Protein AF-A0AAN5CXB5-F1 (afdb_monomer_lite)

Secondary structure (DSSP, 8-state):
---EEEEEEEEE-TTS-EEEEEEEEETTEEEEEESSHHHHHHHHHHHTTSSS-EEEEEEEEPPTT-S-HHHHHHHHTTSEEEEEEEEE-SHHHHHHHHHHHHHSTTSEEEEEE-SS---HHHHTTSPPPSEEEEE--TT--SHHHHHHHHHHHHHHHHH-SEEEEES----HHHHHHHHHHHHT--S-EEEEEEE-HHHHHHHHHHTT--TTPPTT-EETTEEEEE---SSS--EEEEEETTEEEEEEE--SS-HHHHHHHHHHHHHHHHHHHHHS------

pLDDT: mean 76.09, std 17.85, range [32.06, 95.62]

Sequence (282 aa):
FDEAVISMNEYQGYSNEITRFILVKLGEVWFKNEFTEDGFEQFQRQTKMFYGIQIRECKIRLISDCPNIDYVRRVASLFRIELLTFIVDSDGSLENAIELMSTVDDCKKNVEIVRDYATEQDLTLLPPLEQLSFTIRESYSTAREMQRFTTALLNLIAIHKVVVVSNVQLQSNDMKRILEVISSETLERMVKLSTKTHIVKSWMTNFRIYPDTLIGDVIGEFTVIRKFSDDFDDYVWLRYHNCWIRFQIASVRPNQLRHDILRNELLEKTVAIGNGEYRDWE

Foldseek 3Di:
DAAKEWEWDWDQDPVSDTFTWTWIDDPNDTDTFTPDPVSLVVVVVVLVVDDAAEHAEYEYEDDLCPPPLVSVLSVLVSHNYAEYEYEAADLSSLVSLLVSVVRDPDHAYEYEYEYCDDQLVSLVSDAAHQEYAYEHDPPCPDPVRLVRVLVSVLVNQLRYQEYHYAARDDDLVSVVSSLVSVVVDDAAHEYEYEHAPVRVVNNCVVQVNDPPDDQQDDRPQKHWHDAQDPPPFHWTWIDRPRYIYIYTYPPPDDVVCVVVVVVVVVVVVVVCVVPDDDPDDD

Structure (mmCIF, N/CA/C/O backbone):
data_AF-A0AAN5CXB5-F1
#
_entry.id   AF-A0AAN5CXB5-F1
#
loop_
_atom_site.group_PDB
_atom_site.id
_atom_site.type_symbol
_atom_site.label_atom_id
_atom_site.label_alt_id
_atom_site.label_comp_id
_atom_site.label_asym_id
_atom_site.label_entity_id
_atom_site.label_seq_id
_atom_site.pdbx_PDB_ins_code
_atom_site.Cartn_x
_atom_site.Cartn_y
_atom_site.Cartn_z
_atom_site.occupancy
_atom_site.B_iso_or_equiv
_atom_site.auth_seq_id
_atom_site.auth_comp_id
_atom_site.auth_asym_id
_atom_site.auth_atom_id
_atom_site.pdbx_PDB_model_num
ATOM 1 N N . PHE A 1 1 ? -24.111 4.366 0.697 1.00 47.56 1 PHE A N 1
ATOM 2 C CA . PHE A 1 1 ? -23.602 4.848 1.998 1.00 47.56 1 PHE A CA 1
ATOM 3 C C . PHE A 1 1 ? -22.099 4.707 1.934 1.00 47.56 1 PHE A C 1
ATOM 5 O O . PHE A 1 1 ? -21.602 3.587 1.951 1.00 47.56 1 PHE A O 1
ATOM 12 N N . ASP A 1 2 ? -21.405 5.812 1.667 1.00 51.91 2 ASP A N 1
ATOM 13 C CA . ASP A 1 2 ? -20.298 5.717 0.706 1.00 51.91 2 ASP A CA 1
ATOM 14 C C . ASP A 1 2 ? -18.890 5.740 1.316 1.00 51.91 2 ASP A C 1
ATOM 16 O O . ASP A 1 2 ? -17.981 5.205 0.691 1.00 51.91 2 ASP A O 1
ATOM 20 N N . GLU A 1 3 ? -18.696 6.229 2.545 1.00 51.91 3 GLU A N 1
ATOM 21 C CA . GLU A 1 3 ? -17.401 6.198 3.249 1.00 51.91 3 GLU A CA 1
ATOM 22 C C . GLU A 1 3 ? -17.607 6.580 4.726 1.00 51.91 3 GLU A C 1
ATOM 24 O O . GLU A 1 3 ? -18.472 7.413 5.022 1.00 51.91 3 GLU A O 1
ATOM 29 N N . ALA A 1 4 ? -16.824 6.011 5.650 1.00 55.41 4 ALA A N 1
ATOM 30 C CA . ALA A 1 4 ? -16.708 6.545 7.004 1.00 55.41 4 ALA A CA 1
ATOM 31 C C . ALA A 1 4 ? -15.244 6.819 7.343 1.00 55.41 4 ALA A C 1
ATOM 33 O O . ALA A 1 4 ? -14.359 6.006 7.100 1.00 55.41 4 ALA A O 1
ATOM 34 N N . VAL A 1 5 ? -14.961 7.970 7.936 1.00 56.41 5 VAL A N 1
ATOM 35 C CA . VAL A 1 5 ? -13.589 8.319 8.324 1.00 56.41 5 VAL A CA 1
ATOM 36 C C . VAL A 1 5 ? -13.550 8.442 9.833 1.00 56.41 5 VAL A C 1
ATOM 38 O O . VAL A 1 5 ? -14.264 9.274 10.385 1.00 56.41 5 VAL A O 1
ATOM 41 N N . ILE A 1 6 ? -12.733 7.618 10.490 1.00 56.91 6 ILE A N 1
ATOM 42 C CA . ILE A 1 6 ? -12.505 7.676 11.934 1.00 56.91 6 ILE A CA 1
ATOM 43 C C . ILE A 1 6 ? -11.135 8.315 12.159 1.00 56.91 6 ILE A C 1
ATOM 45 O O . ILE A 1 6 ? -10.103 7.654 12.228 1.00 56.91 6 ILE A O 1
ATOM 49 N N . SER A 1 7 ? -11.107 9.639 12.259 1.00 53.12 7 SER A N 1
ATOM 50 C CA . SER A 1 7 ? -9.872 10.353 12.572 1.00 53.12 7 SER A CA 1
ATOM 51 C C . SER A 1 7 ? -9.748 10.521 14.076 1.00 53.12 7 SER A C 1
ATOM 53 O O . SER A 1 7 ? -10.613 11.123 14.709 1.00 53.12 7 SER A O 1
ATOM 55 N N . MET A 1 8 ? -8.643 10.058 14.646 1.00 50.34 8 MET A N 1
ATOM 56 C CA . MET A 1 8 ? -8.258 10.438 16.002 1.00 50.34 8 MET A CA 1
ATOM 57 C C . MET A 1 8 ? -7.447 11.711 15.904 1.00 50.34 8 MET A C 1
ATOM 59 O O . MET A 1 8 ? -6.509 11.786 15.110 1.00 50.34 8 MET A O 1
ATOM 63 N N . ASN A 1 9 ? -7.843 12.722 16.665 1.00 50.19 9 ASN A N 1
ATOM 64 C CA . ASN A 1 9 ? -7.109 13.972 16.722 1.00 50.19 9 ASN A CA 1
ATOM 65 C C . ASN A 1 9 ? -6.879 14.343 18.181 1.00 50.19 9 ASN A C 1
ATOM 67 O O . ASN A 1 9 ? -7.748 14.176 19.040 1.00 50.19 9 ASN A O 1
ATOM 71 N N . GLU A 1 10 ? -5.691 14.866 18.443 1.00 38.91 10 GLU A N 1
ATOM 72 C CA . GLU A 1 10 ? -5.380 15.542 19.692 1.00 38.91 10 GLU A CA 1
ATOM 73 C C . GLU A 1 10 ? -5.556 17.041 19.474 1.00 38.91 10 GLU A C 1
ATOM 75 O O . GLU A 1 10 ? -5.079 17.592 18.479 1.00 38.91 10 GLU A O 1
ATOM 80 N N . TYR A 1 11 ? -6.256 17.704 20.392 1.00 39.22 11 TYR A N 1
ATOM 81 C CA . TYR A 1 11 ? -6.331 19.157 20.421 1.00 39.22 11 TYR A CA 1
ATOM 82 C C . TYR A 1 11 ? -5.792 19.657 21.749 1.00 39.22 11 TYR A C 1
ATOM 84 O O . TYR A 1 11 ? -6.205 19.205 22.817 1.00 39.22 11 TYR A O 1
ATOM 92 N N . GLN A 1 12 ? -4.872 20.608 21.664 1.00 35.78 12 GLN A N 1
ATOM 93 C CA . GLN A 1 12 ? -4.316 21.284 22.820 1.00 35.78 12 GLN A CA 1
ATOM 94 C C . GLN A 1 12 ? -5.034 22.627 22.956 1.00 35.78 12 GLN A C 1
ATOM 96 O O . GLN A 1 12 ? -4.890 23.506 22.106 1.00 35.78 12 GLN A O 1
ATOM 101 N N . GLY A 1 13 ? -5.883 22.749 23.977 1.00 34.16 13 GLY A N 1
ATOM 102 C CA . GLY A 1 13 ? -6.642 23.971 24.227 1.00 34.16 13 GLY A CA 1
ATOM 103 C C . GLY A 1 13 ? -5.789 25.091 24.826 1.00 34.16 13 GLY A C 1
ATOM 104 O O . GLY A 1 13 ? -4.665 24.876 25.278 1.00 34.16 13 GLY A O 1
ATOM 105 N N . TYR A 1 14 ? -6.364 26.296 24.899 1.00 34.38 14 TYR A N 1
ATOM 106 C CA . TYR A 1 14 ? -5.754 27.462 25.558 1.00 34.38 14 TYR A CA 1
ATOM 107 C C . TYR A 1 14 ? -5.464 27.244 27.060 1.00 34.38 14 TYR A C 1
ATOM 109 O O . TYR A 1 14 ? -4.711 28.012 27.652 1.00 34.38 14 TYR A O 1
ATOM 117 N N . SER A 1 15 ? -6.037 26.203 27.676 1.00 42.12 15 SER A N 1
ATOM 118 C CA . SER A 1 15 ? -5.886 25.847 29.094 1.00 42.12 15 SER A CA 1
ATOM 119 C C . SER A 1 15 ? -4.711 24.905 29.405 1.00 42.12 15 SER A C 1
ATOM 121 O O . SER A 1 15 ? -4.590 24.469 30.544 1.00 42.12 15 SER A O 1
ATOM 123 N N . ASN A 1 16 ? -3.847 24.569 28.436 1.00 40.53 16 ASN A N 1
ATOM 124 C CA . ASN A 1 16 ? -2.849 23.484 28.524 1.00 40.53 16 ASN A CA 1
ATOM 125 C C . ASN A 1 16 ? -3.435 22.070 28.727 1.00 40.53 16 ASN A C 1
ATOM 127 O O . ASN A 1 16 ? -2.670 21.108 28.802 1.00 40.53 16 ASN A O 1
ATOM 131 N N . GLU A 1 17 ? -4.759 21.905 28.764 1.00 42.38 17 GLU A N 1
ATOM 132 C CA . GLU A 1 17 ? -5.385 20.584 28.773 1.00 42.38 17 GLU A CA 1
ATOM 133 C C . GLU A 1 17 ? -5.428 20.022 27.346 1.00 42.38 17 GLU A C 1
ATOM 135 O O . GLU A 1 17 ? -5.940 20.646 26.409 1.00 42.38 17 GLU A O 1
ATOM 140 N N . ILE A 1 18 ? -4.839 18.837 27.170 1.00 51.84 18 ILE A N 1
ATOM 141 C CA . ILE A 1 18 ? -4.919 18.073 25.924 1.00 51.84 18 ILE A CA 1
ATOM 142 C C . ILE A 1 18 ? -6.218 17.271 25.980 1.00 51.84 18 ILE A C 1
ATOM 144 O O . ILE A 1 18 ? -6.286 16.232 26.638 1.00 51.84 18 ILE A O 1
ATOM 148 N N . THR A 1 19 ? -7.256 17.741 25.289 1.00 53.09 19 THR A N 1
ATOM 149 C CA . THR A 1 19 ? -8.490 16.966 25.119 1.00 53.09 19 THR A CA 1
ATOM 150 C C . THR A 1 19 ? -8.355 16.117 23.863 1.00 53.09 19 THR A C 1
ATOM 152 O O . THR A 1 19 ? -8.234 16.621 22.743 1.00 53.09 19 THR A O 1
ATOM 155 N N . ARG A 1 20 ? -8.370 14.799 24.048 1.00 62.59 20 ARG A N 1
ATOM 156 C CA . ARG A 1 20 ? -8.327 13.828 22.954 1.00 62.59 20 ARG A CA 1
ATOM 157 C C . ARG A 1 20 ? -9.758 13.533 22.506 1.00 62.59 20 ARG A C 1
ATOM 159 O O . ARG A 1 20 ? -10.628 13.321 23.352 1.00 62.59 20 ARG A O 1
ATOM 166 N N . PHE A 1 21 ? -10.005 13.447 21.200 1.00 60.88 21 PHE A N 1
ATOM 167 C CA . PHE A 1 21 ? -11.315 13.047 20.675 1.00 60.88 21 PHE A CA 1
ATOM 168 C C . PHE A 1 21 ? -11.224 12.163 19.429 1.00 60.88 21 PHE A C 1
ATOM 170 O O . PHE A 1 21 ? -10.274 12.237 18.644 1.00 60.88 21 PHE A O 1
ATOM 177 N N . ILE A 1 22 ? -12.265 11.356 19.225 1.00 63.72 22 ILE A N 1
ATOM 178 C CA . ILE A 1 22 ? -12.543 10.680 17.962 1.00 63.72 22 ILE A CA 1
ATOM 179 C C . ILE A 1 22 ? -13.481 11.552 17.136 1.00 63.72 22 ILE A C 1
ATOM 181 O O . ILE A 1 22 ? -14.538 11.977 17.603 1.00 63.72 22 ILE A O 1
ATOM 185 N N . LEU A 1 23 ? -13.099 11.788 15.884 1.00 63.84 23 LEU A N 1
ATOM 186 C CA . LEU A 1 23 ? -13.991 12.278 14.846 1.00 63.84 23 LEU A CA 1
ATOM 187 C C . LEU A 1 23 ? -14.434 11.104 13.983 1.00 63.84 23 LEU A C 1
ATOM 189 O O . LEU A 1 23 ? -13.622 10.539 13.254 1.00 63.84 23 LEU A O 1
ATOM 193 N N . VAL A 1 24 ? -15.718 10.769 14.031 1.00 65.62 24 VAL A N 1
ATOM 194 C CA . VAL A 1 24 ? -16.330 9.829 13.090 1.00 65.62 24 VAL A CA 1
ATOM 195 C C . VAL A 1 24 ? -17.122 10.626 12.068 1.00 65.62 24 VAL A C 1
ATOM 197 O O . VAL A 1 24 ? -18.053 11.341 12.425 1.00 65.62 24 VAL A O 1
ATOM 200 N N . LYS A 1 25 ? -16.776 10.508 10.790 1.00 66.69 25 LYS A N 1
ATOM 201 C CA . LYS A 1 25 ? -17.590 11.028 9.691 1.00 66.69 25 LYS A CA 1
ATOM 202 C C . LYS A 1 25 ? -18.482 9.919 9.155 1.00 66.69 25 LYS A C 1
ATOM 204 O O . LYS A 1 25 ? -17.952 8.893 8.742 1.00 66.69 25 LYS A O 1
ATOM 209 N N . LEU A 1 26 ? -19.795 10.132 9.107 1.00 66.94 26 LEU A N 1
ATOM 210 C CA . LEU A 1 26 ? -20.746 9.249 8.422 1.00 66.94 26 LEU A CA 1
ATOM 211 C C . LEU A 1 26 ? -21.500 10.071 7.372 1.00 66.94 26 LEU A C 1
ATOM 213 O O . LEU A 1 26 ? -22.321 10.925 7.711 1.00 66.94 26 LEU A O 1
ATOM 217 N N . GLY A 1 27 ? -21.203 9.849 6.089 1.00 67.25 27 GLY A N 1
ATOM 218 C CA . GLY A 1 27 ? -21.724 10.704 5.017 1.00 67.25 27 GLY A CA 1
ATOM 219 C C . GLY A 1 27 ? -21.187 12.134 5.139 1.00 67.25 27 GLY A C 1
ATOM 220 O O . GLY A 1 27 ? -19.977 12.346 5.081 1.00 67.25 27 GLY A O 1
ATOM 221 N N . GLU A 1 28 ? -22.072 13.116 5.317 1.00 67.31 28 GLU A N 1
ATOM 222 C CA . GLU A 1 28 ? -21.706 14.532 5.508 1.00 67.31 28 GLU A CA 1
ATOM 223 C C . GLU A 1 28 ? -21.624 14.953 6.985 1.00 67.31 28 GLU A C 1
ATOM 225 O O . GLU A 1 28 ? -21.166 16.054 7.292 1.00 67.31 28 GLU A O 1
ATOM 230 N N . VAL A 1 29 ? -22.024 14.074 7.909 1.00 63.97 29 VAL A N 1
ATOM 231 C CA . VAL A 1 29 ? -22.128 14.379 9.340 1.00 63.97 29 VAL A CA 1
ATOM 232 C C . VAL A 1 29 ? -20.843 13.994 10.064 1.00 63.97 29 VAL A C 1
ATOM 234 O O . VAL A 1 29 ? -20.309 12.903 9.858 1.00 63.97 29 VAL A O 1
ATOM 237 N N . TRP A 1 30 ? -20.372 14.880 10.941 1.00 68.12 30 TRP A N 1
ATOM 238 C CA . TRP A 1 30 ? -19.240 14.638 11.831 1.00 68.12 30 TRP A CA 1
ATOM 239 C C . TRP A 1 30 ? -19.717 14.455 13.268 1.00 68.12 30 TRP A C 1
ATOM 241 O O . TRP A 1 30 ? -20.411 15.307 13.816 1.00 68.12 30 TRP A O 1
ATOM 251 N N . PHE A 1 31 ? -19.282 13.369 13.888 1.00 67.44 31 PHE A N 1
ATOM 252 C CA . PHE A 1 31 ? -19.469 13.085 15.301 1.00 67.44 31 PHE A CA 1
ATOM 253 C C . PHE A 1 31 ? -18.134 13.291 15.998 1.00 67.44 31 PHE A C 1
ATOM 255 O O . PHE A 1 31 ? -17.171 12.587 15.700 1.00 67.44 31 PHE A O 1
ATOM 262 N N . LYS A 1 32 ? -18.071 14.259 16.911 1.00 73.44 32 LYS A N 1
ATOM 263 C CA . LYS A 1 32 ? -16.930 14.449 17.806 1.00 73.44 32 LYS A CA 1
ATOM 264 C C . LYS A 1 32 ? -17.270 13.803 19.139 1.00 73.44 32 LYS A C 1
ATOM 266 O O . LYS A 1 32 ? -18.259 14.193 19.749 1.00 73.44 32 LYS A O 1
ATOM 271 N N . ASN A 1 33 ? -16.467 12.838 19.570 1.00 71.81 33 ASN A N 1
ATOM 272 C CA . ASN A 1 33 ? -16.623 12.206 20.873 1.00 71.81 33 ASN A CA 1
ATOM 273 C C . ASN A 1 33 ? -15.323 12.209 21.656 1.00 71.81 33 ASN A C 1
ATOM 275 O O . ASN A 1 33 ? -14.253 11.936 21.113 1.00 71.81 33 ASN A O 1
ATOM 279 N N . GLU A 1 34 ? -15.431 12.524 22.937 1.00 72.94 34 GLU A N 1
ATOM 280 C CA . GLU A 1 34 ? -14.316 12.449 23.868 1.00 72.94 34 GLU A CA 1
ATOM 281 C C . GLU A 1 34 ? -13.943 10.984 24.119 1.00 72.94 34 GLU A C 1
ATOM 283 O O . GLU A 1 34 ? -14.800 10.095 24.106 1.00 72.94 34 GLU A O 1
ATOM 288 N N . PHE A 1 35 ? -12.656 10.720 24.357 1.00 72.19 35 PHE A N 1
ATOM 289 C CA . PHE A 1 35 ? -12.172 9.390 24.752 1.00 72.19 35 PHE A CA 1
ATOM 290 C C . PHE A 1 35 ? -12.514 9.085 26.224 1.00 72.19 35 PHE A C 1
ATOM 292 O O . PHE A 1 35 ? -11.630 8.880 27.054 1.00 72.19 35 PHE A O 1
ATOM 299 N N . THR A 1 36 ? -13.802 9.074 26.556 1.00 79.19 36 THR A N 1
ATOM 300 C CA . THR A 1 36 ? -14.344 8.779 27.889 1.00 79.19 36 THR A CA 1
ATOM 301 C C . THR A 1 36 ? -15.457 7.737 27.781 1.00 79.19 36 THR A C 1
ATOM 303 O O . THR A 1 36 ? -16.046 7.566 26.713 1.00 79.19 36 THR A O 1
ATOM 306 N N . GLU A 1 37 ? -15.770 7.025 28.868 1.00 82.75 37 GLU A N 1
ATOM 307 C CA . GLU A 1 37 ? -16.909 6.088 28.871 1.00 82.75 37 GLU A CA 1
ATOM 308 C C . GLU A 1 37 ? -18.226 6.799 28.542 1.00 82.75 37 GLU A C 1
ATOM 310 O O . GLU A 1 37 ? -18.993 6.311 27.714 1.00 82.75 37 GLU A O 1
ATOM 315 N N . ASP A 1 38 ? -18.436 7.997 29.091 1.00 84.19 38 ASP A N 1
ATOM 316 C CA . ASP A 1 38 ? -19.616 8.814 28.799 1.00 84.19 38 ASP A CA 1
ATOM 317 C C . ASP A 1 38 ? -19.690 9.194 27.312 1.00 84.19 38 ASP A C 1
ATOM 319 O O . ASP A 1 38 ? -20.751 9.082 26.691 1.00 84.19 38 ASP A O 1
ATOM 323 N N . GLY A 1 39 ? -18.554 9.567 26.708 1.00 81.50 39 GLY A N 1
ATOM 324 C CA . GLY A 1 39 ? -18.458 9.820 25.270 1.00 81.50 39 GLY A CA 1
ATOM 325 C C . GLY A 1 39 ? -18.763 8.569 24.440 1.00 81.50 39 GLY A C 1
ATOM 326 O O . GLY A 1 39 ? -19.506 8.623 23.459 1.00 81.50 39 GLY A O 1
ATOM 327 N N . PHE A 1 40 ? -18.266 7.398 24.853 1.00 83.81 40 PHE A N 1
ATOM 328 C CA . PHE A 1 40 ? -18.612 6.139 24.188 1.00 83.81 40 PHE A CA 1
ATOM 329 C C . PHE A 1 40 ? -20.112 5.839 24.273 1.00 83.81 40 PHE A C 1
ATOM 331 O O . PHE A 1 40 ? -20.730 5.495 23.265 1.00 83.81 40 PHE A O 1
ATOM 338 N N . GLU A 1 41 ? -20.721 5.979 25.452 1.00 86.56 41 GLU A N 1
ATOM 339 C CA . GLU A 1 41 ? -22.157 5.768 25.619 1.00 86.56 41 GLU A CA 1
ATOM 340 C C . GLU A 1 41 ? -22.977 6.732 24.761 1.00 86.56 41 GLU A C 1
ATOM 342 O O . GLU A 1 41 ? -23.953 6.320 24.125 1.00 86.56 41 GLU A O 1
ATOM 347 N N . GLN A 1 42 ? -22.587 8.008 24.717 1.00 83.56 42 GLN A N 1
ATOM 348 C CA . GLN A 1 42 ? -23.235 9.009 23.879 1.00 83.56 42 GLN A CA 1
ATOM 349 C C . GLN A 1 42 ? -23.145 8.620 22.401 1.00 83.56 42 GLN A C 1
ATOM 351 O O . GLN A 1 42 ? -24.162 8.621 21.701 1.00 83.56 42 GLN A O 1
ATOM 356 N N . PHE A 1 43 ? -21.962 8.210 21.939 1.00 82.56 43 PHE A N 1
ATOM 357 C CA . PHE A 1 43 ? -21.761 7.716 20.581 1.00 82.56 43 PHE A CA 1
ATOM 358 C C . PHE A 1 43 ? -22.619 6.482 20.280 1.00 82.56 43 PHE A C 1
ATOM 360 O O . PHE A 1 43 ? -23.270 6.388 19.235 1.00 82.56 43 PHE A O 1
ATOM 367 N N . GLN A 1 44 ? -22.686 5.537 21.216 1.00 83.31 44 GLN A N 1
ATOM 368 C CA . GLN A 1 44 ? -23.492 4.334 21.067 1.00 83.31 44 GLN A CA 1
ATOM 369 C C . GLN A 1 44 ? -24.989 4.670 20.984 1.00 83.31 44 GLN A C 1
ATOM 371 O O . GLN A 1 44 ? -25.716 4.095 20.177 1.00 83.31 44 GLN A O 1
ATOM 376 N N . ARG A 1 45 ? -25.480 5.632 21.776 1.00 83.69 45 ARG A N 1
ATOM 377 C CA . ARG A 1 45 ? -26.873 6.110 21.689 1.00 83.69 45 ARG A CA 1
ATOM 378 C C . ARG A 1 45 ? -27.161 6.772 20.342 1.00 83.69 45 ARG A C 1
ATOM 380 O O . ARG A 1 45 ? -28.220 6.526 19.773 1.00 83.69 45 ARG A O 1
ATOM 387 N N . GLN A 1 46 ? -26.222 7.556 19.815 1.00 78.06 46 GLN A N 1
ATOM 388 C CA . GLN A 1 46 ? -26.356 8.193 18.500 1.00 78.06 46 GLN A CA 1
ATOM 389 C C . GLN A 1 46 ? -26.391 7.163 17.362 1.00 78.06 46 GLN A C 1
ATOM 391 O O . GLN A 1 46 ? -27.193 7.279 16.439 1.00 78.06 46 GLN A O 1
ATOM 396 N N . THR A 1 47 ? -25.567 6.118 17.449 1.00 76.88 47 THR A N 1
ATOM 397 C CA . THR A 1 47 ? -25.479 5.067 16.421 1.00 76.88 47 THR A CA 1
ATOM 398 C C . THR A 1 47 ? -26.632 4.063 16.472 1.00 76.88 47 THR A C 1
ATOM 400 O O . THR A 1 47 ? -26.994 3.513 15.434 1.00 76.88 47 THR A O 1
ATOM 403 N N . LYS A 1 48 ? -27.296 3.885 17.625 1.00 77.62 48 LYS A N 1
ATOM 404 C CA . LYS A 1 48 ? -28.521 3.064 17.758 1.00 77.62 48 LYS A CA 1
ATOM 405 C C . LYS A 1 48 ? -29.679 3.514 16.861 1.00 77.62 48 LYS A C 1
ATOM 407 O O . LYS A 1 48 ? -30.607 2.739 16.651 1.00 77.62 48 LYS A O 1
ATOM 412 N N . MET A 1 49 ? -29.638 4.736 16.326 1.00 73.06 49 MET A N 1
ATOM 413 C CA . MET A 1 49 ? -30.635 5.214 15.361 1.00 73.06 49 MET A CA 1
ATOM 414 C C . MET A 1 49 ? -30.537 4.515 13.995 1.00 73.06 49 MET A C 1
ATOM 416 O O . MET A 1 49 ? -31.449 4.635 13.180 1.00 73.06 49 MET A O 1
ATOM 420 N N . PHE A 1 50 ? -29.467 3.759 13.745 1.00 71.19 50 PHE A N 1
ATOM 421 C CA . PHE A 1 50 ? -29.231 3.065 12.488 1.00 71.19 50 PHE A CA 1
ATOM 422 C C . PHE A 1 50 ? -29.271 1.544 12.700 1.00 71.19 50 PHE A C 1
ATOM 424 O O . PHE A 1 50 ? -28.509 0.988 13.490 1.00 71.19 50 PHE A O 1
ATOM 431 N N . TYR A 1 51 ? -30.144 0.845 11.972 1.00 61.44 51 TYR A N 1
ATOM 432 C CA . TYR A 1 51 ? -30.198 -0.621 11.973 1.00 61.44 51 TYR A CA 1
ATOM 433 C C . TYR A 1 51 ? -29.066 -1.188 11.105 1.00 61.44 51 TYR A C 1
ATOM 435 O O . TYR A 1 51 ? -29.237 -1.382 9.906 1.00 61.44 51 TYR A O 1
ATOM 443 N N . GLY A 1 52 ? -27.908 -1.442 11.718 1.00 67.44 52 GLY A N 1
ATOM 444 C CA . GLY A 1 52 ? -26.763 -2.078 11.061 1.00 67.44 52 GLY A CA 1
ATOM 445 C C . GLY A 1 52 ? -26.049 -1.146 10.084 1.00 67.44 52 GLY A C 1
ATOM 446 O O . GLY A 1 52 ? -26.365 -1.089 8.898 1.00 67.44 52 GLY A O 1
ATOM 447 N N . ILE A 1 53 ? -25.046 -0.422 10.575 1.00 75.69 53 ILE A N 1
ATOM 448 C CA . ILE A 1 53 ? -24.216 0.433 9.728 1.00 75.69 53 ILE A CA 1
ATOM 449 C C . ILE A 1 53 ? -23.118 -0.429 9.097 1.00 75.69 53 ILE A C 1
ATOM 451 O O . ILE A 1 53 ? -22.257 -0.978 9.790 1.00 75.69 53 ILE A O 1
ATOM 455 N N . GLN A 1 54 ? -23.146 -0.516 7.768 1.00 80.75 54 GLN A N 1
ATOM 456 C CA . GLN A 1 54 ? -22.052 -1.058 6.971 1.00 80.75 54 GLN A CA 1
ATOM 457 C C . GLN A 1 54 ? -21.180 0.089 6.461 1.00 80.75 54 GLN A C 1
ATOM 459 O O . GLN A 1 54 ? -21.661 1.014 5.807 1.00 80.75 54 GLN A O 1
ATOM 464 N N . ILE A 1 55 ? -19.893 0.018 6.778 1.00 80.44 55 ILE A N 1
ATOM 465 C CA . ILE A 1 55 ? -18.877 0.987 6.393 1.00 80.44 55 ILE A CA 1
ATOM 466 C C . ILE A 1 55 ? -18.026 0.361 5.295 1.00 80.44 55 ILE A C 1
ATOM 468 O O . ILE A 1 55 ? -17.335 -0.630 5.523 1.00 80.44 55 ILE A O 1
ATOM 472 N N . ARG A 1 56 ? -18.047 0.961 4.104 1.00 78.31 56 ARG A N 1
ATOM 473 C CA . ARG A 1 56 ? -17.240 0.493 2.972 1.00 78.31 56 ARG A CA 1
ATOM 474 C C . ARG A 1 56 ? -15.741 0.651 3.223 1.00 78.31 56 ARG A C 1
ATOM 476 O O . ARG A 1 56 ? -14.964 -0.261 2.978 1.00 78.31 56 ARG A O 1
ATOM 483 N N . GLU A 1 57 ? -15.330 1.812 3.705 1.00 82.12 57 GLU A N 1
ATOM 484 C CA . GLU A 1 57 ? -13.943 2.086 4.060 1.00 82.12 57 GLU A CA 1
ATOM 485 C C . GLU A 1 57 ? -13.931 2.861 5.370 1.00 82.12 57 GLU A C 1
ATOM 487 O O . GLU A 1 57 ? -14.682 3.824 5.503 1.00 82.12 57 GLU A O 1
ATOM 492 N N . CYS A 1 58 ? -13.111 2.402 6.315 1.00 82.88 58 CYS A N 1
ATOM 493 C CA . CYS A 1 58 ? -12.830 3.031 7.594 1.00 82.88 58 CYS A CA 1
ATOM 494 C C . CYS A 1 58 ? -11.339 3.354 7.657 1.00 82.88 58 CYS A C 1
ATOM 496 O O . CYS A 1 58 ? -10.508 2.448 7.682 1.00 82.88 58 CYS A O 1
ATOM 498 N N . LYS A 1 59 ? -10.987 4.638 7.700 1.00 83.25 59 LYS A N 1
ATOM 499 C CA . LYS A 1 59 ? -9.597 5.083 7.892 1.00 83.25 59 LYS A CA 1
ATOM 500 C C . LYS A 1 59 ? -9.384 5.433 9.353 1.00 83.25 59 LYS A C 1
ATOM 502 O O . LYS A 1 59 ? -10.133 6.262 9.856 1.00 83.25 59 LYS A O 1
ATOM 507 N N . ILE A 1 60 ? -8.377 4.835 9.986 1.00 83.75 60 ILE A N 1
ATOM 508 C CA . ILE A 1 60 ? -7.946 5.103 11.359 1.00 83.75 60 ILE A CA 1
ATOM 509 C C . ILE A 1 60 ? -6.540 5.685 11.317 1.00 83.75 60 ILE A C 1
ATOM 511 O O . ILE A 1 60 ? -5.593 5.004 10.933 1.00 83.75 60 ILE A O 1
ATOM 515 N N . ARG A 1 61 ? -6.390 6.940 11.739 1.00 82.94 61 ARG A N 1
ATOM 516 C CA . ARG A 1 61 ? -5.070 7.524 11.993 1.00 82.94 61 ARG A CA 1
ATOM 517 C C . ARG A 1 61 ? -4.686 7.275 13.441 1.00 82.94 61 ARG A C 1
ATOM 519 O O . ARG A 1 61 ? -5.379 7.749 14.336 1.00 82.94 61 ARG A O 1
ATOM 526 N N . LEU A 1 62 ? -3.600 6.543 13.647 1.00 78.44 62 LEU A N 1
ATOM 527 C CA . LEU A 1 62 ? -3.057 6.268 14.968 1.00 78.44 62 LEU A CA 1
ATOM 528 C C . LEU A 1 62 ? -1.956 7.281 15.266 1.00 78.44 62 LEU A C 1
ATOM 530 O O . LEU A 1 62 ? -1.117 7.555 14.417 1.00 78.44 62 LEU A O 1
ATOM 534 N N . ILE A 1 63 ? -1.988 7.841 16.470 1.00 74.94 63 ILE A N 1
ATOM 535 C CA . ILE A 1 63 ? -0.956 8.743 16.987 1.00 74.94 63 ILE A CA 1
ATOM 536 C C . ILE A 1 63 ? -0.113 7.927 17.974 1.00 74.94 63 ILE A C 1
ATOM 538 O O . ILE A 1 63 ? -0.639 7.013 18.614 1.00 74.94 63 ILE A O 1
ATOM 542 N N . SER A 1 64 ? 1.183 8.233 18.074 1.00 67.25 64 SER A N 1
ATOM 543 C CA . SER A 1 64 ? 2.197 7.491 18.846 1.00 67.25 64 SER A CA 1
ATOM 544 C C . SER A 1 64 ? 1.766 7.102 20.262 1.00 67.25 64 SER A C 1
ATOM 546 O O . SER A 1 64 ? 2.066 5.999 20.699 1.00 67.25 64 SER A O 1
ATOM 548 N N . ASP A 1 65 ? 1.003 7.972 20.928 1.00 64.38 65 ASP A N 1
ATOM 549 C CA . ASP A 1 65 ? 0.541 7.792 22.306 1.00 64.38 65 ASP A CA 1
ATOM 550 C C . ASP A 1 65 ? -0.974 7.577 22.376 1.00 64.38 65 ASP A C 1
ATOM 552 O O . ASP A 1 65 ? -1.634 8.165 23.235 1.00 64.38 65 ASP A O 1
ATOM 556 N N . CYS A 1 66 ? -1.551 6.792 21.454 1.00 64.38 66 CYS A N 1
ATOM 557 C CA . CYS A 1 66 ? -2.975 6.454 21.488 1.00 64.38 66 CYS A CA 1
ATOM 558 C C . CYS A 1 66 ? -3.307 5.821 22.853 1.00 64.38 66 CYS A C 1
ATOM 560 O O . CYS A 1 66 ? -2.968 4.662 23.089 1.00 64.38 66 CYS A O 1
ATOM 562 N N . PRO A 1 67 ? -3.960 6.548 23.777 1.00 59.19 67 PRO A N 1
ATOM 563 C CA . PRO A 1 67 ? -4.038 6.108 25.168 1.00 59.19 67 PRO A CA 1
ATOM 564 C C . PRO A 1 67 ? -5.041 4.981 25.381 1.00 59.19 67 PRO A C 1
ATOM 566 O O . PRO A 1 67 ? -5.120 4.442 26.479 1.00 59.19 67 PRO A O 1
ATOM 569 N N . ASN A 1 68 ? -5.877 4.691 24.381 1.00 75.81 68 ASN A N 1
ATOM 570 C CA . ASN A 1 68 ? -7.010 3.804 24.560 1.00 75.81 68 ASN A CA 1
ATOM 571 C C . ASN A 1 68 ? -7.364 3.066 23.263 1.00 75.81 68 ASN A C 1
ATOM 573 O O . ASN A 1 68 ? -8.383 3.340 22.627 1.00 75.81 68 ASN A O 1
ATOM 577 N N . ILE A 1 69 ? -6.507 2.118 22.880 1.00 80.94 69 ILE A N 1
ATOM 578 C CA . ILE A 1 69 ? -6.760 1.154 21.796 1.00 80.94 69 ILE A CA 1
ATOM 579 C C . ILE A 1 69 ? -8.081 0.407 22.030 1.00 80.94 69 ILE A C 1
ATOM 581 O O . ILE A 1 69 ? -8.827 0.165 21.081 1.00 80.94 69 ILE A O 1
ATOM 585 N N . ASP A 1 70 ? -8.419 0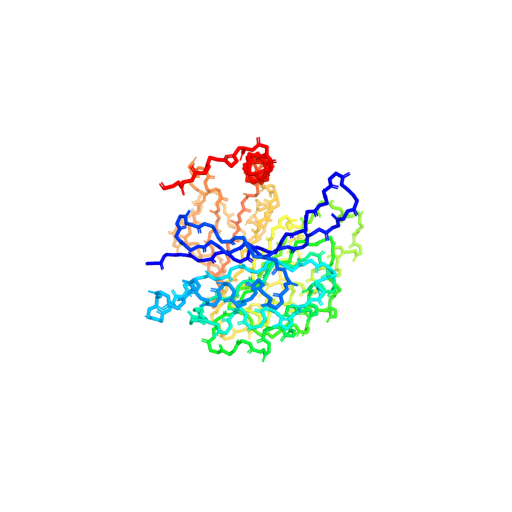.107 23.287 1.00 84.31 70 ASP A N 1
ATOM 586 C CA . ASP A 1 70 ? -9.672 -0.561 23.647 1.00 84.31 70 ASP A CA 1
ATOM 587 C C . ASP A 1 70 ? -10.902 0.258 23.237 1.00 84.31 70 ASP A C 1
ATOM 589 O O . ASP A 1 70 ? -11.878 -0.298 22.734 1.00 84.31 70 ASP A O 1
ATOM 593 N N . TYR A 1 71 ? -10.856 1.585 23.379 1.00 82.62 71 TYR A N 1
ATOM 594 C CA . TYR A 1 71 ? -11.914 2.475 22.904 1.00 82.62 71 TYR A CA 1
ATOM 595 C C . TYR A 1 71 ? -12.064 2.386 21.385 1.00 82.62 71 TYR A C 1
ATOM 597 O O . TYR A 1 71 ? -13.174 2.240 20.876 1.00 82.62 71 TYR A O 1
ATOM 605 N N . VAL A 1 72 ? -10.949 2.420 20.651 1.00 81.25 72 VAL A N 1
ATOM 606 C CA . VAL A 1 72 ? -10.945 2.277 19.186 1.00 81.25 72 VAL A CA 1
ATOM 607 C C . VAL A 1 72 ? -11.580 0.957 18.776 1.00 81.25 72 VAL A C 1
ATOM 609 O O . VAL A 1 72 ? -12.448 0.930 17.906 1.00 81.25 72 VAL A O 1
ATOM 612 N N . ARG A 1 73 ? -11.181 -0.129 19.443 1.00 85.94 73 ARG A N 1
ATOM 613 C CA . ARG A 1 73 ? -11.711 -1.472 19.224 1.00 85.94 73 ARG A CA 1
ATOM 614 C C . ARG A 1 73 ? -13.218 -1.517 19.466 1.00 85.94 73 ARG A C 1
ATOM 616 O O . ARG A 1 73 ? -13.954 -2.043 18.635 1.00 85.94 73 ARG A O 1
ATOM 623 N N . ARG A 1 74 ? -13.687 -0.920 20.566 1.00 86.75 74 ARG A N 1
ATOM 624 C CA . ARG A 1 74 ? -15.116 -0.825 20.902 1.00 86.75 74 ARG A CA 1
ATOM 625 C C . ARG A 1 74 ? -15.904 0.009 19.902 1.00 86.75 74 ARG A C 1
ATOM 627 O O . ARG A 1 74 ? -17.049 -0.317 19.633 1.00 86.75 74 ARG A O 1
ATOM 634 N N . VAL A 1 75 ? -15.327 1.079 19.362 1.00 82.94 75 VAL A N 1
ATOM 635 C CA . VAL A 1 75 ? -15.980 1.887 18.324 1.00 82.94 75 VAL A CA 1
ATOM 636 C C . VAL A 1 75 ? -16.045 1.117 17.009 1.00 82.94 75 VAL A C 1
ATOM 638 O O . VAL A 1 75 ? -17.107 1.057 16.396 1.00 82.94 75 VAL A O 1
ATOM 641 N N . ALA A 1 76 ? -14.942 0.494 16.586 1.00 83.88 76 ALA A N 1
ATOM 642 C CA . ALA A 1 76 ? -14.888 -0.288 15.354 1.00 83.88 76 ALA A CA 1
ATOM 643 C C . ALA A 1 76 ? -15.874 -1.468 15.374 1.00 83.88 76 ALA A C 1
ATOM 645 O O . ALA A 1 76 ? -16.493 -1.756 14.353 1.00 83.88 76 ALA A O 1
ATOM 646 N N . SER A 1 77 ? -16.084 -2.098 16.536 1.00 85.75 77 SER A N 1
ATOM 647 C CA . SER A 1 77 ? -17.011 -3.227 16.686 1.00 85.75 77 SER A CA 1
ATOM 648 C C . SER A 1 77 ? -18.495 -2.856 16.582 1.00 85.75 77 SER A C 1
ATOM 650 O O . SER A 1 77 ? -19.332 -3.745 16.426 1.00 85.75 77 SER A O 1
ATOM 652 N N . LEU A 1 78 ? -18.846 -1.564 16.613 1.00 84.69 78 LEU A N 1
ATOM 653 C CA . LEU A 1 78 ? -20.220 -1.107 16.366 1.00 84.69 78 LEU A CA 1
ATOM 654 C C . LEU A 1 78 ? -20.610 -1.176 14.881 1.00 84.69 78 LEU A C 1
ATOM 656 O O . LEU A 1 78 ? -21.786 -1.006 14.549 1.00 84.69 78 LEU A O 1
ATOM 660 N N . PHE A 1 79 ? -19.647 -1.405 13.985 1.00 83.88 79 PHE A N 1
ATOM 661 C CA . PHE A 1 79 ? -19.829 -1.289 12.545 1.00 83.88 79 PHE A CA 1
ATOM 662 C C . PHE A 1 79 ? -19.422 -2.563 11.809 1.00 83.88 79 PHE A C 1
ATOM 664 O O . PHE A 1 79 ? -18.446 -3.223 12.156 1.00 83.88 79 PHE A O 1
ATOM 671 N N . ARG A 1 80 ? -20.118 -2.869 10.709 1.00 86.69 80 ARG A N 1
ATOM 672 C CA . ARG A 1 80 ? -19.634 -3.855 9.737 1.00 86.69 80 ARG A CA 1
ATOM 673 C C . ARG A 1 80 ? -18.699 -3.154 8.758 1.00 86.69 80 ARG A C 1
ATOM 675 O O . ARG A 1 80 ? -19.169 -2.439 7.878 1.00 86.69 80 ARG A O 1
ATOM 682 N N . ILE A 1 81 ? -17.396 -3.349 8.905 1.00 87.69 81 ILE A N 1
ATOM 683 C CA . ILE A 1 81 ? -16.380 -2.674 8.089 1.00 87.69 81 ILE A CA 1
ATOM 684 C C . ILE A 1 81 ? -15.950 -3.596 6.940 1.00 87.69 81 ILE A C 1
ATOM 686 O O . ILE A 1 81 ? -15.556 -4.731 7.180 1.00 87.69 81 ILE A O 1
ATOM 690 N N . GLU A 1 82 ? -16.005 -3.133 5.690 1.00 89.00 82 GLU A N 1
ATOM 691 C CA . GLU A 1 82 ? -15.492 -3.905 4.545 1.00 89.00 82 GLU A CA 1
ATOM 692 C C . GLU A 1 82 ? -13.974 -3.751 4.384 1.00 89.00 82 GLU A C 1
ATOM 694 O O . GLU A 1 82 ? -13.272 -4.731 4.120 1.00 89.00 82 GLU A O 1
ATOM 699 N N . LEU A 1 83 ? -13.468 -2.525 4.547 1.00 88.44 83 LEU A N 1
ATOM 700 C CA . LEU A 1 83 ? -12.055 -2.178 4.425 1.00 88.44 83 LEU A CA 1
ATOM 701 C C . LEU A 1 83 ? -11.615 -1.285 5.584 1.00 88.44 83 LEU A C 1
ATOM 703 O O . LEU A 1 83 ? -12.163 -0.202 5.786 1.00 88.44 83 LEU A O 1
ATOM 707 N N . LEU A 1 84 ? -10.592 -1.724 6.307 1.00 90.56 84 LEU A N 1
ATOM 708 C CA . LEU A 1 84 ? -9.971 -0.989 7.397 1.00 90.56 84 LEU A CA 1
ATOM 709 C C . LEU A 1 84 ? -8.573 -0.529 6.981 1.00 90.56 84 LEU A C 1
ATOM 711 O O . LEU A 1 84 ? -7.712 -1.351 6.674 1.00 90.56 84 LEU A O 1
ATOM 715 N N . THR A 1 85 ? -8.349 0.780 6.975 1.00 89.38 85 THR A N 1
ATOM 716 C CA . THR A 1 85 ? -7.078 1.401 6.591 1.00 89.38 85 THR A CA 1
ATOM 717 C C . THR A 1 85 ? -6.449 2.070 7.806 1.00 89.38 85 THR A C 1
ATOM 719 O O . THR A 1 85 ? -7.029 3.001 8.363 1.00 89.38 85 THR A O 1
ATOM 722 N N . PHE A 1 86 ? -5.249 1.646 8.192 1.00 90.62 86 PHE A N 1
ATOM 723 C CA . PHE A 1 86 ? -4.477 2.282 9.261 1.00 90.62 86 PHE A CA 1
ATOM 724 C C . PHE A 1 86 ? -3.474 3.272 8.683 1.00 90.62 86 PHE A C 1
ATOM 726 O O . PHE A 1 86 ? -2.693 2.910 7.811 1.00 90.62 86 PHE A O 1
ATOM 733 N N . ILE A 1 87 ? -3.472 4.506 9.179 1.00 88.69 87 ILE A N 1
ATOM 734 C CA . ILE A 1 87 ? -2.452 5.510 8.874 1.00 88.69 87 ILE A CA 1
ATOM 735 C C . ILE A 1 87 ? -1.501 5.563 10.065 1.00 88.69 87 ILE A C 1
ATOM 737 O O . ILE A 1 87 ? -1.922 5.884 11.179 1.00 88.69 87 ILE A O 1
ATOM 741 N N . VAL A 1 88 ? -0.242 5.234 9.802 1.00 87.06 88 VAL A N 1
ATOM 742 C CA . VAL A 1 88 ? 0.812 4.994 10.787 1.00 87.06 88 VAL A CA 1
ATOM 743 C C . VAL A 1 88 ? 1.960 5.965 10.532 1.00 87.06 88 VAL A C 1
ATOM 745 O O . VAL A 1 88 ? 2.460 6.060 9.410 1.00 87.06 88 VAL A O 1
ATOM 748 N N . ASP A 1 89 ? 2.397 6.683 11.562 1.00 84.44 89 ASP A N 1
ATOM 749 C CA . ASP A 1 89 ? 3.472 7.683 11.478 1.00 84.44 89 ASP A CA 1
ATOM 750 C C . ASP A 1 89 ? 4.606 7.473 12.502 1.00 84.44 89 ASP A C 1
ATOM 752 O O . ASP A 1 89 ? 5.595 8.210 12.507 1.00 84.44 89 ASP A O 1
ATOM 756 N N . SER A 1 90 ? 4.518 6.423 13.320 1.00 82.81 90 SER A N 1
ATOM 757 C CA . SER A 1 90 ? 5.465 6.071 14.383 1.00 82.81 90 SER A CA 1
ATOM 758 C C . SER A 1 90 ? 5.510 4.556 14.622 1.00 82.81 90 SER A C 1
ATOM 760 O O . SER A 1 90 ? 4.612 3.836 14.195 1.00 82.81 90 SER A O 1
ATOM 762 N N . ASP A 1 91 ? 6.538 4.058 15.317 1.00 84.12 91 ASP A N 1
ATOM 763 C CA . ASP A 1 91 ? 6.606 2.628 15.679 1.00 84.12 91 ASP A CA 1
ATOM 764 C C . ASP A 1 91 ? 5.463 2.242 16.623 1.00 84.12 91 ASP A C 1
ATOM 766 O O . ASP A 1 91 ? 4.773 1.259 16.380 1.00 84.12 91 ASP A O 1
ATOM 770 N N . GLY A 1 92 ? 5.170 3.079 17.626 1.00 85.19 92 GLY A N 1
ATOM 771 C CA . GLY A 1 92 ? 4.038 2.845 18.528 1.00 85.19 92 GLY A CA 1
ATOM 772 C C . GLY A 1 92 ? 2.694 2.804 17.793 1.00 85.19 92 GLY A C 1
ATOM 773 O O . GLY A 1 92 ? 1.860 1.948 18.069 1.00 85.19 92 GLY A O 1
ATOM 774 N N . SER A 1 93 ? 2.481 3.660 16.784 1.00 86.19 93 SER A N 1
ATOM 775 C CA . SER A 1 93 ? 1.264 3.569 15.963 1.00 86.19 93 SER A CA 1
ATOM 776 C C . SER A 1 93 ? 1.231 2.322 15.071 1.00 86.19 93 SER A C 1
ATOM 778 O O . SER A 1 93 ? 0.140 1.830 14.785 1.00 86.19 93 SER A O 1
ATOM 780 N N . LEU A 1 94 ? 2.383 1.775 14.667 1.00 88.69 94 LEU A N 1
ATOM 781 C CA . LEU A 1 94 ? 2.464 0.521 13.914 1.00 88.69 94 LEU A CA 1
ATOM 782 C C . LEU A 1 94 ? 2.114 -0.681 14.795 1.00 88.69 94 LEU A C 1
ATOM 784 O O . LEU A 1 94 ? 1.304 -1.511 14.390 1.00 88.69 94 LEU A O 1
ATOM 788 N N . GLU A 1 95 ? 2.674 -0.747 16.002 1.00 88.56 95 GLU A N 1
ATOM 789 C CA . GLU A 1 95 ? 2.353 -1.777 16.997 1.00 88.56 95 GLU A CA 1
ATOM 790 C C . GLU A 1 95 ? 0.852 -1.772 17.314 1.00 88.56 95 GLU A C 1
ATOM 792 O O . GLU A 1 95 ? 0.186 -2.804 17.205 1.00 88.56 95 GLU A O 1
ATOM 797 N N . ASN A 1 96 ? 0.289 -0.588 17.565 1.00 88.56 96 ASN A N 1
ATOM 798 C CA . ASN A 1 96 ? -1.143 -0.413 17.804 1.00 88.56 96 ASN A CA 1
ATOM 799 C C . ASN A 1 96 ? -1.989 -0.831 16.590 1.00 88.56 96 ASN A C 1
ATOM 801 O O . ASN A 1 96 ? -3.068 -1.405 16.749 1.00 88.56 96 ASN A O 1
ATOM 805 N N . ALA A 1 97 ? -1.521 -0.560 15.365 1.00 90.62 97 ALA A N 1
ATOM 806 C CA . ALA A 1 97 ? -2.198 -1.009 14.150 1.00 90.62 97 ALA A CA 1
ATOM 807 C C . ALA A 1 97 ? -2.206 -2.536 14.062 1.00 90.62 97 ALA A C 1
ATOM 809 O O . ALA A 1 97 ? -3.245 -3.120 13.764 1.00 90.62 97 ALA A O 1
ATOM 810 N N . ILE A 1 98 ? -1.070 -3.184 14.330 1.00 91.00 98 ILE A N 1
ATOM 811 C CA . ILE A 1 98 ? -0.937 -4.646 14.320 1.00 91.00 98 ILE A CA 1
ATOM 812 C C . ILE A 1 98 ? -1.865 -5.274 15.361 1.00 91.00 98 ILE A C 1
ATOM 814 O O . ILE A 1 98 ? -2.603 -6.207 15.034 1.00 91.00 98 ILE A O 1
ATOM 818 N N . GLU A 1 99 ? -1.907 -4.718 16.572 1.00 90.12 99 GLU A N 1
ATOM 819 C CA . GLU A 1 99 ? -2.834 -5.162 17.611 1.00 90.12 99 GLU A CA 1
ATOM 820 C C . GLU A 1 99 ? -4.292 -5.022 17.145 1.00 90.12 99 GLU A C 1
ATOM 822 O O . GLU A 1 99 ? -5.051 -5.992 17.179 1.00 90.12 99 GLU A O 1
ATOM 827 N N . LEU A 1 100 ? -4.690 -3.856 16.625 1.00 89.50 100 LEU A N 1
ATOM 828 C CA . LEU A 1 100 ? -6.058 -3.625 16.152 1.00 89.50 100 LEU A CA 1
ATOM 829 C C . LEU A 1 100 ? -6.436 -4.538 14.981 1.00 89.50 100 LEU A C 1
ATOM 831 O O . LEU A 1 100 ? -7.549 -5.070 14.964 1.00 89.50 100 LEU A O 1
ATOM 835 N N . MET A 1 101 ? -5.516 -4.779 14.043 1.00 91.31 101 MET A N 1
ATOM 836 C CA . MET A 1 101 ? -5.716 -5.697 12.918 1.00 91.31 101 MET A CA 1
ATOM 837 C C . MET A 1 101 ? -6.031 -7.122 13.369 1.00 91.31 101 MET A C 1
ATOM 839 O O . MET A 1 101 ? -6.806 -7.796 12.692 1.00 91.31 101 MET A O 1
ATOM 843 N N . SER A 1 102 ? -5.463 -7.561 14.496 1.00 88.31 102 SER A N 1
ATOM 844 C CA . SER A 1 102 ? -5.740 -8.882 15.075 1.00 88.31 102 SER A CA 1
ATOM 845 C C . SER A 1 102 ? -7.105 -8.982 15.768 1.00 88.31 102 SER A C 1
ATOM 847 O O . SER A 1 102 ? -7.562 -10.081 16.054 1.00 88.31 102 SER A O 1
ATOM 849 N N . THR A 1 103 ? -7.753 -7.843 16.040 1.00 86.88 103 THR A N 1
ATOM 850 C CA . THR A 1 103 ? -9.005 -7.777 16.818 1.00 86.88 103 THR A CA 1
ATOM 851 C C . THR A 1 103 ? -10.235 -7.461 15.973 1.00 86.88 103 THR A C 1
ATOM 853 O O . THR A 1 103 ? -11.354 -7.740 16.397 1.00 86.88 103 THR A O 1
ATOM 856 N N . VAL A 1 104 ? -10.047 -6.866 14.791 1.00 84.69 104 VAL A N 1
ATOM 857 C CA . VAL A 1 104 ? -11.130 -6.581 13.843 1.00 84.69 104 VAL A CA 1
ATOM 858 C C . VAL A 1 104 ? -11.117 -7.635 12.735 1.00 84.69 104 VAL A C 1
ATOM 860 O O . VAL A 1 104 ? -10.453 -7.504 11.696 1.00 84.69 104 VAL A O 1
ATOM 863 N N . ASP A 1 105 ? -11.870 -8.701 12.975 1.00 83.19 105 ASP A N 1
ATOM 864 C CA . ASP A 1 105 ? -12.038 -9.807 12.037 1.00 83.19 105 ASP A CA 1
ATOM 865 C C . ASP A 1 105 ? -12.895 -9.414 10.816 1.00 83.19 105 ASP A C 1
ATOM 867 O O . ASP A 1 105 ? -13.471 -8.328 10.747 1.00 83.19 105 ASP A O 1
ATOM 871 N N . ASP A 1 106 ? -12.913 -10.278 9.798 1.00 86.38 106 ASP A N 1
ATOM 872 C CA . ASP A 1 106 ? -13.814 -10.226 8.629 1.00 86.38 106 ASP A CA 1
ATOM 873 C C . ASP A 1 106 ? -13.782 -8.976 7.725 1.00 86.38 106 ASP A C 1
ATOM 875 O O . ASP A 1 106 ? -14.580 -8.858 6.793 1.00 86.38 106 ASP A O 1
ATOM 879 N N . CYS A 1 107 ? -12.824 -8.070 7.919 1.00 88.81 107 CYS A N 1
ATOM 880 C CA . CYS A 1 107 ? -12.564 -6.954 7.008 1.00 88.81 107 CYS A CA 1
ATOM 881 C C . CYS A 1 107 ? -11.253 -7.132 6.232 1.00 88.81 107 CYS A C 1
ATOM 883 O O . CYS A 1 107 ? -10.321 -7.807 6.689 1.00 88.81 107 CYS A O 1
ATOM 885 N N . LYS A 1 108 ? -11.155 -6.489 5.064 1.00 93.56 108 LYS A N 1
ATOM 886 C CA . LYS A 1 108 ? -9.872 -6.280 4.381 1.00 93.56 108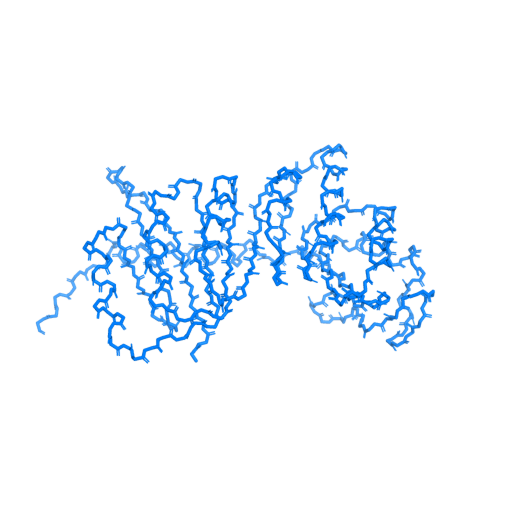 LYS A CA 1
ATOM 887 C C . LYS A 1 108 ? -9.050 -5.257 5.158 1.00 93.56 108 LYS A C 1
ATOM 889 O O . LYS A 1 108 ? -9.614 -4.320 5.719 1.00 93.56 108 LYS A O 1
ATOM 894 N N . LYS A 1 109 ? -7.725 -5.410 5.151 1.00 93.88 109 LYS A N 1
ATOM 895 C CA . LYS A 1 109 ? -6.808 -4.504 5.848 1.00 93.88 109 LYS A CA 1
ATOM 896 C C . LYS A 1 109 ? -5.866 -3.809 4.878 1.00 93.88 109 LYS A C 1
ATOM 898 O O . LYS A 1 109 ? -5.270 -4.460 4.018 1.00 93.88 109 LYS A O 1
ATOM 903 N N . ASN A 1 110 ? -5.710 -2.509 5.086 1.00 94.81 110 ASN A N 1
ATOM 904 C CA . ASN A 1 110 ? -4.702 -1.672 4.464 1.00 94.81 110 ASN A CA 1
ATOM 905 C C . ASN A 1 110 ? -3.870 -0.973 5.534 1.00 94.81 110 ASN A C 1
ATOM 907 O O . ASN A 1 110 ? -4.369 -0.638 6.609 1.00 94.81 110 ASN A O 1
ATOM 911 N N . VAL A 1 111 ? -2.621 -0.674 5.196 1.00 93.31 111 VAL A N 1
ATOM 912 C CA . VAL A 1 111 ? -1.756 0.174 6.018 1.00 93.31 111 VAL A CA 1
ATOM 913 C C . VAL A 1 111 ? -1.117 1.234 5.127 1.00 93.31 111 VAL A C 1
ATOM 915 O O . VAL A 1 111 ? -0.660 0.943 4.022 1.00 93.31 111 VAL A O 1
ATOM 918 N N . GLU A 1 112 ? -1.105 2.472 5.603 1.00 91.56 112 GLU A N 1
ATOM 919 C CA . GLU A 1 112 ? -0.415 3.611 5.019 1.00 91.56 112 GLU A CA 1
ATOM 920 C C . GLU A 1 112 ? 0.637 4.113 6.008 1.00 91.56 112 GLU A C 1
ATOM 922 O O . GLU A 1 112 ? 0.315 4.634 7.073 1.00 91.56 112 GLU A O 1
ATOM 927 N N . ILE A 1 113 ? 1.905 3.958 5.644 1.00 88.31 113 ILE A N 1
ATOM 928 C CA . ILE A 1 113 ? 3.047 4.353 6.460 1.00 88.31 113 ILE A CA 1
ATOM 929 C C . ILE A 1 113 ? 3.551 5.709 5.967 1.00 88.31 113 ILE A C 1
ATOM 931 O O . ILE A 1 113 ? 4.051 5.851 4.845 1.00 88.31 113 ILE A O 1
ATOM 935 N N . VAL A 1 114 ? 3.417 6.712 6.832 1.00 81.56 114 VAL A N 1
ATOM 936 C CA . VAL A 1 114 ? 3.772 8.118 6.602 1.00 81.56 114 VAL A CA 1
ATOM 937 C C . VAL A 1 114 ? 4.941 8.495 7.517 1.00 81.56 114 VAL A C 1
ATOM 939 O O . VAL A 1 114 ? 4.851 9.419 8.325 1.00 81.56 114 VAL A O 1
ATOM 942 N N . ARG A 1 115 ? 6.053 7.761 7.417 1.00 72.69 115 ARG A N 1
ATOM 943 C CA . ARG A 1 115 ? 7.217 7.925 8.299 1.00 72.69 115 ARG A CA 1
ATOM 944 C C . ARG A 1 115 ? 8.520 8.054 7.520 1.00 72.69 115 ARG A C 1
ATOM 946 O O . ARG A 1 115 ? 8.649 7.532 6.418 1.00 72.69 115 ARG A O 1
ATOM 953 N N . ASP A 1 116 ? 9.495 8.721 8.136 1.00 67.06 116 ASP A N 1
ATOM 954 C CA . ASP A 1 116 ? 10.874 8.833 7.646 1.00 67.06 116 ASP A CA 1
ATOM 955 C C . ASP A 1 116 ? 11.654 7.496 7.721 1.00 67.06 116 ASP A C 1
ATOM 957 O O . ASP A 1 116 ? 12.691 7.351 7.081 1.00 67.06 116 ASP A O 1
ATOM 961 N N . TYR A 1 117 ? 11.149 6.490 8.451 1.00 57.28 117 TYR A N 1
ATOM 962 C CA . TYR A 1 117 ? 11.658 5.112 8.467 1.00 57.28 117 TYR A CA 1
ATOM 963 C C . TYR A 1 117 ? 10.684 4.186 9.212 1.00 57.28 117 TYR A C 1
ATOM 965 O O . TYR A 1 117 ? 10.175 4.565 10.257 1.00 57.28 117 TYR A O 1
ATOM 973 N N . ALA A 1 118 ? 10.461 2.966 8.737 1.00 58.97 118 ALA A N 1
ATOM 974 C CA . ALA A 1 118 ? 10.108 1.830 9.593 1.00 58.97 118 ALA A CA 1
ATOM 975 C C . ALA A 1 118 ? 11.280 0.858 9.477 1.00 58.97 118 ALA A C 1
ATOM 977 O O . ALA A 1 118 ? 11.853 0.742 8.384 1.00 58.97 118 ALA A O 1
ATOM 978 N N . THR A 1 119 ? 11.702 0.218 10.571 1.00 64.50 119 THR A N 1
ATOM 979 C CA . THR A 1 119 ? 12.791 -0.746 10.432 1.00 64.50 119 THR A CA 1
ATOM 980 C C . THR A 1 119 ? 12.307 -1.901 9.561 1.00 64.50 119 THR A C 1
ATOM 982 O O . THR A 1 119 ? 11.131 -2.258 9.570 1.00 64.50 119 THR A O 1
ATOM 985 N N . GLU A 1 120 ? 13.208 -2.494 8.775 1.00 67.75 120 GLU A N 1
ATOM 986 C CA . GLU A 1 120 ? 12.893 -3.707 8.008 1.00 67.75 120 GLU A CA 1
ATOM 987 C C . GLU A 1 120 ? 12.268 -4.795 8.903 1.00 67.75 120 GLU A C 1
ATOM 989 O O . GLU A 1 120 ? 11.439 -5.566 8.434 1.00 67.75 120 GLU A O 1
ATOM 994 N N . GLN A 1 121 ? 12.623 -4.817 10.193 1.00 71.00 121 GLN A N 1
ATOM 995 C CA . GLN A 1 121 ? 12.062 -5.735 11.181 1.00 71.00 121 GLN A CA 1
ATOM 996 C C . GLN A 1 121 ? 10.597 -5.433 11.505 1.00 71.00 121 GLN A C 1
ATOM 998 O O . GLN A 1 121 ? 9.815 -6.367 11.603 1.00 71.00 121 GLN A O 1
ATOM 1003 N N . ASP A 1 122 ? 10.195 -4.168 11.609 1.00 74.75 122 ASP A N 1
ATOM 1004 C CA . ASP A 1 122 ? 8.808 -3.830 11.965 1.00 74.75 122 ASP A CA 1
ATOM 1005 C C . ASP A 1 122 ? 7.854 -4.111 10.800 1.00 74.75 122 ASP A C 1
ATOM 1007 O O . ASP A 1 122 ? 6.713 -4.532 10.981 1.00 74.75 122 ASP A O 1
ATOM 1011 N N . LEU A 1 123 ? 8.338 -3.926 9.570 1.00 76.06 123 LEU A N 1
ATOM 1012 C CA . LEU A 1 123 ? 7.539 -4.141 8.367 1.00 76.06 123 LEU A CA 1
ATOM 1013 C C . LEU A 1 123 ? 7.269 -5.620 8.087 1.00 76.06 123 LEU A C 1
ATOM 1015 O O . LEU A 1 123 ? 6.259 -5.937 7.464 1.00 76.06 123 LEU A O 1
ATOM 1019 N N . THR A 1 124 ? 8.127 -6.529 8.557 1.00 78.75 124 THR A N 1
ATOM 1020 C CA . THR A 1 124 ? 7.888 -7.976 8.432 1.00 78.75 124 THR A CA 1
ATOM 1021 C C . THR A 1 124 ? 6.886 -8.508 9.456 1.00 78.75 124 THR A C 1
ATOM 1023 O O . THR A 1 124 ? 6.398 -9.623 9.282 1.00 78.75 124 THR A O 1
ATOM 1026 N N . LEU A 1 125 ? 6.530 -7.721 10.480 1.00 84.38 125 LEU A N 1
ATOM 1027 C CA . LEU A 1 125 ? 5.473 -8.065 11.438 1.00 84.38 125 LEU A CA 1
ATOM 1028 C C . LEU A 1 125 ? 4.066 -7.843 10.870 1.00 84.38 125 LEU A C 1
ATOM 1030 O O . LEU A 1 125 ? 3.090 -8.349 11.426 1.00 84.38 125 LEU A O 1
ATOM 1034 N N . LEU A 1 126 ? 3.943 -7.091 9.772 1.00 89.50 126 LEU A N 1
ATOM 1035 C CA . LEU A 1 126 ? 2.657 -6.851 9.134 1.00 89.50 126 LEU A CA 1
ATOM 1036 C C . LEU A 1 126 ? 2.098 -8.157 8.544 1.00 89.50 126 LEU A C 1
ATOM 1038 O O . LEU A 1 126 ? 2.774 -8.806 7.739 1.00 89.50 126 LEU A O 1
ATOM 1042 N N . PRO A 1 127 ? 0.845 -8.532 8.864 1.00 90.75 127 PRO A N 1
ATOM 1043 C CA . PRO A 1 127 ? 0.194 -9.641 8.180 1.00 90.75 127 PRO A CA 1
ATOM 1044 C C . PRO A 1 127 ? 0.002 -9.305 6.689 1.00 90.75 127 PRO A C 1
ATOM 1046 O O . PRO A 1 127 ? 0.093 -8.141 6.294 1.00 90.75 127 PRO A O 1
ATOM 1049 N N . PRO A 1 128 ? -0.305 -10.284 5.821 1.00 91.25 128 PRO A N 1
ATOM 1050 C CA . PRO A 1 128 ? -0.670 -9.997 4.438 1.00 91.25 128 PRO A CA 1
ATOM 1051 C C . PRO A 1 128 ? -1.849 -9.008 4.351 1.00 91.25 128 PRO A C 1
ATOM 1053 O O . PRO A 1 128 ? -2.937 -9.265 4.863 1.00 91.25 128 PRO A O 1
ATOM 1056 N N . LEU A 1 129 ? -1.621 -7.872 3.690 1.00 94.19 129 LEU A N 1
ATOM 1057 C CA . LEU A 1 129 ? -2.582 -6.785 3.497 1.00 94.19 129 LEU A CA 1
ATOM 1058 C C . LEU A 1 129 ? -3.164 -6.820 2.081 1.00 94.19 129 LEU A C 1
ATOM 1060 O O . LEU A 1 129 ? -2.511 -7.290 1.142 1.00 94.19 129 LEU A O 1
ATOM 1064 N N . GLU A 1 130 ? -4.360 -6.249 1.912 1.00 94.25 130 GLU A N 1
ATOM 1065 C CA . GLU A 1 130 ? -4.910 -5.995 0.575 1.00 94.25 130 GLU A CA 1
ATOM 1066 C C . GLU A 1 130 ? -4.081 -4.911 -0.125 1.00 94.25 130 GLU A C 1
ATOM 1068 O O . GLU A 1 130 ? -3.710 -5.078 -1.287 1.00 94.25 130 GLU A O 1
ATOM 1073 N N . GLN A 1 131 ? -3.736 -3.840 0.597 1.00 95.38 131 GLN A N 1
ATOM 1074 C CA . GLN A 1 131 ? -2.823 -2.803 0.132 1.00 95.38 131 GLN A CA 1
ATOM 1075 C C . GLN A 1 131 ? -1.922 -2.285 1.254 1.00 95.38 131 GLN A C 1
ATOM 1077 O O . GLN A 1 131 ? -2.383 -1.848 2.307 1.00 95.38 131 GLN A O 1
ATOM 1082 N N . LEU A 1 132 ? -0.625 -2.238 0.970 1.00 94.12 132 LEU A N 1
ATOM 1083 C CA . LEU A 1 132 ? 0.364 -1.547 1.779 1.00 94.12 132 LEU A CA 1
ATOM 1084 C C . LEU A 1 132 ? 0.874 -0.322 1.023 1.00 94.12 132 LEU A C 1
ATOM 1086 O O . LEU A 1 132 ? 1.269 -0.428 -0.137 1.00 94.12 132 LEU A O 1
ATOM 1090 N N . SER A 1 133 ? 0.843 0.843 1.664 1.00 92.75 133 SER A N 1
ATOM 1091 C CA . SER A 1 133 ? 1.250 2.116 1.071 1.00 92.75 133 SER A CA 1
ATOM 1092 C C . SER A 1 133 ? 2.352 2.768 1.896 1.00 92.75 133 SER A C 1
ATOM 1094 O O . SER A 1 133 ? 2.251 2.839 3.114 1.00 92.75 133 SER A O 1
ATOM 1096 N N . PHE A 1 134 ? 3.380 3.283 1.234 1.00 88.62 134 PHE A N 1
ATOM 1097 C CA . PHE A 1 134 ? 4.497 3.989 1.850 1.00 88.62 134 PHE A CA 1
ATOM 1098 C C . PHE A 1 134 ? 4.688 5.343 1.195 1.00 88.62 134 PHE A C 1
ATOM 1100 O O . PHE A 1 134 ? 4.734 5.443 -0.034 1.00 88.62 134 PHE A O 1
ATOM 1107 N N . THR A 1 135 ? 4.887 6.371 2.010 1.00 85.06 135 THR A N 1
ATOM 1108 C CA . THR A 1 135 ? 5.339 7.675 1.528 1.00 85.06 135 THR A CA 1
ATOM 1109 C C . THR A 1 135 ? 6.712 7.982 2.098 1.00 85.06 135 THR A C 1
ATOM 1111 O O . THR A 1 135 ? 6.847 8.341 3.264 1.00 85.06 135 THR A O 1
ATOM 1114 N N . ILE A 1 136 ? 7.727 7.863 1.244 1.00 78.94 136 ILE A N 1
ATOM 1115 C CA . ILE A 1 136 ? 9.118 8.200 1.545 1.00 78.94 136 ILE A CA 1
ATOM 1116 C C . ILE A 1 136 ? 9.209 9.729 1.618 1.00 78.94 136 ILE A C 1
ATOM 1118 O O . ILE A 1 136 ? 8.904 10.436 0.652 1.00 78.94 136 ILE A O 1
ATOM 1122 N N . ARG A 1 137 ? 9.580 10.274 2.775 1.00 74.88 137 ARG A N 1
ATOM 1123 C CA . ARG A 1 137 ? 9.888 11.707 2.912 1.00 74.88 137 ARG A CA 1
ATOM 1124 C C . ARG A 1 137 ? 11.303 11.972 2.394 1.00 74.88 137 ARG A C 1
ATOM 1126 O O . ARG A 1 137 ? 12.136 11.081 2.398 1.00 74.88 137 ARG A O 1
ATOM 1133 N N . GLU A 1 138 ? 11.596 13.180 1.912 1.00 65.38 138 GLU A N 1
ATOM 1134 C CA . GLU A 1 138 ? 12.866 13.502 1.221 1.00 65.38 138 GLU A CA 1
ATOM 1135 C C . GLU A 1 138 ? 14.134 13.432 2.108 1.00 65.38 138 GLU A C 1
ATOM 1137 O O . GLU A 1 138 ? 15.230 13.729 1.643 1.00 65.38 138 GLU A O 1
ATOM 1142 N N . SER A 1 139 ? 14.005 13.023 3.371 1.00 59.03 139 SER A N 1
ATOM 1143 C CA . SER A 1 139 ? 15.045 13.004 4.403 1.00 59.03 139 SER A CA 1
ATOM 1144 C C . SER A 1 139 ? 16.109 11.903 4.246 1.00 59.03 139 SER A C 1
ATOM 1146 O O . SER A 1 139 ? 17.071 11.897 5.016 1.00 59.03 139 SER A O 1
ATOM 1148 N N . TYR A 1 140 ? 16.004 11.009 3.251 1.00 60.88 140 TYR A N 1
ATOM 1149 C CA . TYR A 1 140 ? 17.017 9.976 2.971 1.00 60.88 140 TYR A CA 1
ATOM 1150 C C . TYR A 1 140 ? 18.312 10.613 2.470 1.00 60.88 140 TYR A C 1
ATOM 1152 O O . TYR A 1 140 ? 18.524 10.828 1.276 1.00 60.88 140 TYR A O 1
ATOM 1160 N N . SER A 1 141 ? 19.181 10.939 3.418 1.00 57.47 141 SER A N 1
ATOM 1161 C CA . SER A 1 141 ? 20.424 11.656 3.161 1.00 57.47 141 SER A CA 1
ATOM 1162 C C . SER A 1 141 ? 21.582 10.717 2.816 1.00 57.47 141 SER A C 1
ATOM 1164 O O . SER A 1 141 ? 22.574 11.170 2.241 1.00 57.47 141 SER A O 1
ATOM 1166 N N . THR A 1 142 ? 21.473 9.410 3.109 1.00 72.75 142 THR A N 1
ATOM 1167 C CA . THR A 1 142 ? 22.575 8.459 2.901 1.00 72.75 142 THR A CA 1
ATOM 1168 C C . THR A 1 142 ? 22.227 7.279 1.987 1.00 72.75 142 THR A C 1
ATOM 1170 O O . THR A 1 142 ? 21.134 6.713 2.007 1.00 72.75 142 THR A O 1
ATOM 1173 N N . ALA A 1 143 ? 23.223 6.819 1.221 1.00 74.88 143 ALA A N 1
ATOM 1174 C CA . ALA A 1 143 ? 23.104 5.630 0.370 1.00 74.88 143 ALA A CA 1
ATOM 1175 C C . ALA A 1 143 ? 22.780 4.346 1.164 1.00 74.88 143 ALA A C 1
ATOM 1177 O O . ALA A 1 143 ? 22.134 3.435 0.649 1.00 74.88 143 ALA A O 1
ATOM 1178 N N . ARG A 1 144 ? 23.209 4.273 2.431 1.00 77.12 144 ARG A N 1
ATOM 1179 C CA . ARG A 1 144 ? 22.981 3.112 3.302 1.00 77.12 144 ARG A CA 1
ATOM 1180 C C . ARG A 1 144 ? 21.510 2.964 3.688 1.00 77.12 144 ARG A C 1
ATOM 1182 O O . ARG A 1 144 ? 21.005 1.844 3.730 1.00 77.12 144 ARG A O 1
ATOM 1189 N N . GLU A 1 145 ? 20.833 4.071 3.973 1.00 75.44 145 GLU A N 1
ATOM 1190 C CA . GLU A 1 145 ? 19.401 4.076 4.296 1.00 75.44 145 GLU A CA 1
ATOM 1191 C C . GLU A 1 145 ? 18.575 3.648 3.085 1.00 75.44 145 GLU A C 1
ATOM 1193 O O . GLU A 1 145 ? 17.708 2.785 3.208 1.00 75.44 145 GLU A O 1
ATOM 1198 N N . MET A 1 146 ? 18.930 4.154 1.901 1.00 75.31 146 MET A N 1
ATOM 1199 C CA . MET A 1 146 ? 18.316 3.735 0.641 1.00 75.31 146 MET A CA 1
ATOM 1200 C C . MET A 1 146 ? 18.483 2.236 0.382 1.00 75.31 146 MET A C 1
ATOM 1202 O O . MET A 1 146 ? 17.520 1.569 0.016 1.00 75.31 146 MET A O 1
ATOM 1206 N N . GLN A 1 147 ? 19.671 1.675 0.625 1.00 78.81 147 GLN A N 1
ATOM 1207 C CA . GLN A 1 147 ? 19.902 0.240 0.443 1.00 78.81 147 GLN A CA 1
ATOM 1208 C C . GLN A 1 147 ? 19.035 -0.616 1.379 1.00 78.81 147 GLN A C 1
ATOM 1210 O O . GLN A 1 147 ? 18.475 -1.621 0.941 1.00 78.81 147 GLN A O 1
ATOM 1215 N N . ARG A 1 148 ? 18.912 -0.229 2.656 1.00 78.62 148 ARG A N 1
ATOM 1216 C CA . ARG A 1 148 ? 18.036 -0.921 3.618 1.00 78.62 148 ARG A CA 1
ATOM 1217 C C . ARG A 1 148 ? 16.577 -0.852 3.187 1.00 78.62 148 ARG A C 1
ATOM 1219 O O . ARG A 1 148 ? 15.896 -1.872 3.194 1.00 78.62 148 ARG A O 1
ATOM 1226 N N . PHE A 1 149 ? 16.130 0.324 2.753 1.00 79.81 149 PHE A N 1
ATOM 1227 C CA . PHE A 1 149 ? 14.783 0.507 2.233 1.00 79.81 149 PHE A CA 1
ATOM 1228 C C . PHE A 1 149 ? 14.512 -0.396 1.023 1.00 79.81 149 PHE A C 1
ATOM 1230 O O . PHE A 1 149 ? 13.484 -1.063 0.984 1.00 79.81 149 PHE A O 1
ATOM 1237 N N . THR A 1 150 ? 15.440 -0.477 0.066 1.00 81.31 150 THR A N 1
ATOM 1238 C CA . THR A 1 150 ? 15.300 -1.371 -1.091 1.00 81.31 150 THR A CA 1
ATOM 1239 C C . THR A 1 150 ? 15.134 -2.827 -0.664 1.00 81.31 150 THR A C 1
ATOM 1241 O O . THR A 1 150 ? 14.268 -3.517 -1.194 1.00 81.31 150 THR A O 1
ATOM 1244 N N . THR A 1 151 ? 15.938 -3.311 0.288 1.00 83.31 151 THR A N 1
ATOM 1245 C CA . THR A 1 151 ? 15.810 -4.689 0.787 1.00 83.31 151 THR A CA 1
ATOM 1246 C C . THR A 1 151 ? 14.449 -4.919 1.442 1.00 83.31 151 THR A C 1
ATOM 1248 O O . THR A 1 151 ? 13.769 -5.880 1.089 1.00 83.31 151 THR A O 1
ATOM 1251 N N . ALA A 1 152 ? 14.005 -4.001 2.305 1.00 83.31 152 ALA A N 1
ATOM 1252 C CA . ALA A 1 152 ? 12.676 -4.072 2.904 1.00 83.31 152 ALA A CA 1
ATOM 1253 C C . ALA A 1 152 ? 11.573 -4.082 1.832 1.00 83.31 152 ALA A C 1
ATOM 1255 O O . ALA A 1 152 ? 10.686 -4.929 1.866 1.00 83.31 152 ALA A O 1
ATOM 1256 N N . LEU A 1 153 ? 11.659 -3.207 0.826 1.00 85.62 153 LEU A N 1
ATOM 1257 C CA . LEU A 1 153 ? 10.698 -3.138 -0.273 1.00 85.62 153 LEU A CA 1
ATOM 1258 C C . LEU A 1 153 ? 10.579 -4.464 -1.037 1.00 85.62 153 LEU A C 1
ATOM 1260 O O . LEU A 1 153 ? 9.468 -4.878 -1.360 1.00 85.62 153 LEU A O 1
ATOM 1264 N N . LEU A 1 154 ? 11.698 -5.141 -1.309 1.00 86.19 154 LEU A N 1
ATOM 1265 C CA . LEU A 1 154 ? 11.687 -6.446 -1.978 1.00 86.19 154 LEU A CA 1
ATOM 1266 C C . LEU A 1 154 ? 10.892 -7.481 -1.176 1.00 86.19 154 LEU A C 1
ATOM 1268 O O . LEU A 1 154 ? 10.033 -8.159 -1.740 1.00 86.19 154 LEU A O 1
ATOM 1272 N N . ASN A 1 155 ? 11.118 -7.545 0.138 1.00 85.88 155 ASN A N 1
ATOM 1273 C CA . ASN A 1 155 ? 10.381 -8.448 1.023 1.00 85.88 155 ASN A CA 1
ATOM 1274 C C . ASN A 1 155 ? 8.881 -8.119 1.031 1.00 85.88 155 ASN A C 1
ATOM 1276 O O . ASN A 1 155 ? 8.038 -9.010 0.979 1.00 85.88 155 ASN A O 1
ATOM 1280 N N . LEU A 1 156 ? 8.532 -6.833 1.029 1.00 88.56 156 LEU A N 1
ATOM 1281 C CA . LEU A 1 156 ? 7.139 -6.389 1.068 1.00 88.56 156 LEU A CA 1
ATOM 1282 C C . LEU A 1 156 ? 6.386 -6.710 -0.223 1.00 88.56 156 LEU A C 1
ATOM 1284 O O . LEU A 1 156 ? 5.223 -7.105 -0.169 1.00 88.56 156 LEU A O 1
ATOM 1288 N N . ILE A 1 157 ? 7.044 -6.592 -1.378 1.00 89.12 157 ILE A N 1
ATOM 1289 C CA . ILE A 1 157 ? 6.470 -6.987 -2.672 1.00 89.12 157 ILE A CA 1
ATOM 1290 C C . ILE A 1 157 ? 6.200 -8.497 -2.710 1.00 89.12 157 ILE A C 1
ATOM 1292 O O . ILE A 1 157 ? 5.175 -8.915 -3.252 1.00 89.12 157 ILE A O 1
ATOM 1296 N N . ALA A 1 158 ? 7.070 -9.303 -2.098 1.00 87.94 158 ALA A N 1
ATOM 1297 C CA . ALA A 1 158 ? 6.882 -10.749 -1.998 1.00 87.94 158 ALA A CA 1
ATOM 1298 C C . ALA A 1 158 ? 5.719 -11.142 -1.066 1.00 87.94 158 ALA A C 1
ATOM 1300 O O . ALA A 1 158 ? 5.078 -12.170 -1.267 1.00 87.94 158 ALA A O 1
ATOM 1301 N N . ILE A 1 159 ? 5.394 -10.331 -0.056 1.00 89.31 159 ILE A N 1
ATOM 1302 C CA . ILE A 1 159 ? 4.344 -10.663 0.921 1.00 89.31 159 ILE A CA 1
ATOM 1303 C C . ILE A 1 159 ? 2.986 -10.108 0.483 1.00 89.31 159 ILE A C 1
ATOM 1305 O O . ILE A 1 159 ? 1.996 -10.839 0.441 1.00 89.31 159 ILE A O 1
ATOM 1309 N N . HIS A 1 160 ? 2.914 -8.833 0.104 1.00 92.00 160 HIS A N 1
ATOM 1310 C CA . HIS A 1 160 ? 1.641 -8.131 -0.060 1.00 92.00 160 HIS A CA 1
ATOM 1311 C C . HIS A 1 160 ? 1.122 -8.144 -1.500 1.00 92.00 160 HIS A C 1
ATOM 1313 O O . HIS A 1 160 ? 1.881 -8.124 -2.472 1.00 92.00 160 HIS A O 1
ATOM 1319 N N . LYS A 1 161 ? -0.207 -8.148 -1.640 1.00 92.06 161 LYS A N 1
ATOM 1320 C CA . LYS A 1 161 ? -0.882 -8.180 -2.943 1.00 92.06 161 LYS A CA 1
ATOM 1321 C C . LYS A 1 161 ? -0.696 -6.876 -3.713 1.00 92.06 161 LYS A C 1
ATOM 1323 O O . LYS A 1 161 ? -0.380 -6.897 -4.903 1.00 92.06 161 LYS A O 1
ATOM 1328 N N . VAL A 1 162 ? -0.901 -5.745 -3.038 1.00 95.50 162 VAL A N 1
ATOM 1329 C CA . VAL A 1 162 ? -0.696 -4.410 -3.602 1.00 95.50 162 VAL A CA 1
ATOM 1330 C C . VAL A 1 162 ? 0.309 -3.653 -2.747 1.00 95.50 162 VAL A C 1
ATOM 1332 O O . VAL A 1 162 ? 0.069 -3.421 -1.565 1.00 95.50 162 VAL A O 1
ATOM 1335 N N . VAL A 1 163 ? 1.412 -3.228 -3.358 1.00 94.75 163 VAL A N 1
ATOM 1336 C CA . VAL A 1 163 ? 2.415 -2.368 -2.725 1.00 94.75 163 VAL A CA 1
ATOM 1337 C C . VAL A 1 163 ? 2.452 -1.036 -3.458 1.00 94.75 163 VAL A C 1
ATOM 1339 O O . VAL A 1 163 ? 2.678 -0.979 -4.666 1.00 94.75 163 VAL A O 1
ATOM 1342 N N . VAL A 1 164 ? 2.215 0.047 -2.729 1.00 93.81 164 VAL A N 1
ATOM 1343 C CA . VAL A 1 164 ? 2.273 1.420 -3.227 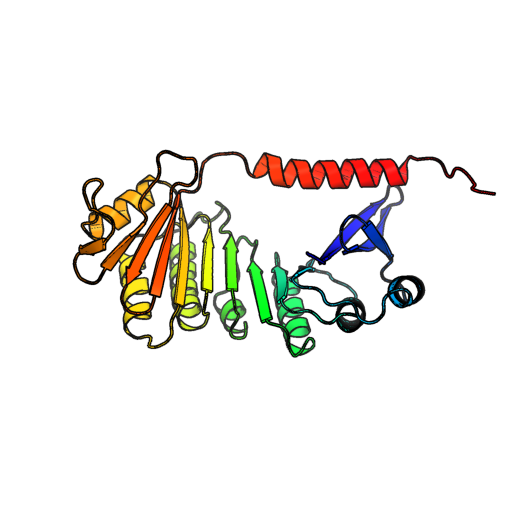1.00 93.81 164 VAL A CA 1
ATOM 1344 C C . VAL A 1 164 ? 3.413 2.128 -2.525 1.00 93.81 164 VAL A C 1
ATOM 1346 O O . VAL A 1 164 ? 3.465 2.161 -1.304 1.00 93.81 164 VAL A O 1
ATOM 1349 N N . VAL A 1 165 ? 4.328 2.716 -3.279 1.00 90.94 165 VAL A N 1
ATOM 1350 C CA . VAL A 1 165 ? 5.459 3.442 -2.712 1.00 90.94 165 VAL A CA 1
ATOM 1351 C C . VAL A 1 165 ? 5.604 4.768 -3.430 1.00 90.94 165 VAL A C 1
ATOM 1353 O O . VAL A 1 165 ? 5.728 4.815 -4.653 1.00 90.94 165 VAL A O 1
ATOM 1356 N N . SER A 1 166 ? 5.592 5.851 -2.667 1.00 89.25 166 SER A N 1
ATOM 1357 C CA . SER A 1 166 ? 5.734 7.212 -3.170 1.00 89.25 166 SER A CA 1
ATOM 1358 C C . SER A 1 166 ? 7.113 7.779 -2.871 1.00 89.25 166 SER A C 1
ATOM 1360 O O . SER A 1 166 ? 7.702 7.438 -1.852 1.00 89.25 166 SER A O 1
ATOM 1362 N N . ASN A 1 167 ? 7.594 8.664 -3.750 1.00 85.56 167 ASN A N 1
ATOM 1363 C CA . ASN A 1 167 ? 8.905 9.330 -3.707 1.00 85.56 167 ASN A CA 1
ATOM 1364 C C . ASN A 1 167 ? 10.106 8.373 -3.724 1.00 85.56 167 ASN A C 1
ATOM 1366 O O . ASN A 1 167 ? 11.129 8.591 -3.080 1.00 85.56 167 ASN A O 1
ATOM 1370 N N . VAL A 1 168 ? 9.985 7.309 -4.504 1.00 86.44 168 VAL A N 1
ATOM 1371 C CA . VAL A 1 168 ? 10.959 6.223 -4.581 1.00 86.44 168 VAL A CA 1
ATOM 1372 C C . VAL A 1 168 ? 12.247 6.659 -5.275 1.00 86.44 168 VAL A C 1
ATOM 1374 O O . VAL A 1 168 ? 12.197 7.161 -6.392 1.00 86.44 168 VAL A O 1
ATOM 1377 N N . GLN A 1 169 ? 13.413 6.408 -4.681 1.00 85.50 169 GLN A N 1
ATOM 1378 C CA . GLN A 1 169 ? 14.717 6.696 -5.301 1.00 85.50 169 GLN A CA 1
ATOM 1379 C C . GLN A 1 169 ? 15.479 5.413 -5.673 1.00 85.50 169 GLN A C 1
ATOM 1381 O O . GLN A 1 169 ? 16.627 5.224 -5.285 1.00 85.50 169 GLN A O 1
ATOM 1386 N N . LEU A 1 170 ? 14.835 4.503 -6.410 1.00 86.44 170 LEU A N 1
ATOM 1387 C CA . LEU A 1 170 ? 15.469 3.249 -6.835 1.00 86.44 170 LEU A CA 1
ATOM 1388 C C . LEU A 1 170 ? 16.349 3.450 -8.069 1.00 86.44 170 LEU A C 1
ATOM 1390 O O . LEU A 1 170 ? 15.979 4.134 -9.029 1.00 86.44 170 LEU A O 1
ATOM 1394 N N . GLN A 1 171 ? 17.496 2.783 -8.079 1.00 87.44 171 GLN A N 1
ATOM 1395 C CA . GLN A 1 171 ? 18.326 2.669 -9.268 1.00 87.44 171 GLN A CA 1
ATOM 1396 C C . GLN A 1 171 ? 17.801 1.554 -10.182 1.00 87.44 171 GLN A C 1
ATOM 1398 O O . GLN A 1 171 ? 17.010 0.697 -9.785 1.00 87.44 171 GLN A O 1
ATOM 1403 N N . SER A 1 172 ? 18.270 1.518 -11.429 1.00 86.06 172 SER A N 1
ATOM 1404 C CA . SER A 1 172 ? 17.858 0.490 -12.393 1.00 86.06 172 SER A CA 1
ATOM 1405 C C . SER A 1 172 ? 18.202 -0.933 -11.938 1.00 86.06 172 SER A C 1
ATOM 1407 O O . SER A 1 172 ? 17.473 -1.866 -12.260 1.00 86.06 172 SER A O 1
ATOM 1409 N N . ASN A 1 173 ? 19.286 -1.111 -11.172 1.00 87.56 173 ASN A N 1
ATOM 1410 C CA . ASN A 1 173 ? 19.646 -2.412 -10.600 1.00 87.56 173 ASN A CA 1
ATOM 1411 C C . ASN A 1 173 ? 18.668 -2.856 -9.507 1.00 87.56 173 ASN A C 1
ATOM 1413 O O . ASN A 1 173 ? 18.354 -4.039 -9.424 1.00 87.56 173 ASN A O 1
ATOM 1417 N N . ASP A 1 174 ? 18.138 -1.927 -8.713 1.00 88.75 174 ASP A N 1
ATOM 1418 C CA . ASP A 1 174 ? 17.124 -2.251 -7.709 1.00 88.75 174 ASP A CA 1
ATOM 1419 C C . ASP A 1 174 ? 15.813 -2.675 -8.376 1.00 88.75 174 ASP A C 1
ATOM 1421 O O . ASP A 1 174 ? 15.182 -3.641 -7.957 1.00 88.75 174 ASP A O 1
ATOM 1425 N N . MET A 1 175 ? 15.445 -2.013 -9.477 1.00 89.56 175 MET A N 1
ATOM 1426 C CA . MET A 1 175 ? 14.287 -2.419 -10.269 1.00 89.56 175 MET A CA 1
ATOM 1427 C C . MET A 1 175 ? 14.446 -3.822 -10.857 1.00 89.56 175 MET A C 1
ATOM 1429 O O . MET A 1 175 ? 13.480 -4.574 -10.855 1.00 89.56 175 MET A O 1
ATOM 1433 N N . LYS A 1 176 ? 15.644 -4.214 -11.311 1.00 89.00 176 LYS A N 1
ATOM 1434 C CA . LYS A 1 176 ? 15.893 -5.601 -11.745 1.00 89.00 176 LYS A CA 1
ATOM 1435 C C . LYS A 1 176 ? 15.629 -6.599 -10.619 1.00 89.00 176 LYS A C 1
ATOM 1437 O O . LYS A 1 176 ? 14.926 -7.572 -10.846 1.00 89.00 176 LYS A O 1
ATOM 1442 N N . ARG A 1 177 ? 16.097 -6.308 -9.402 1.00 90.50 177 ARG A N 1
ATOM 1443 C CA . ARG A 1 177 ? 15.833 -7.150 -8.223 1.00 90.50 177 ARG A CA 1
ATOM 1444 C C . ARG A 1 177 ? 14.339 -7.245 -7.906 1.00 90.50 177 ARG A C 1
ATOM 1446 O O . ARG A 1 177 ? 13.861 -8.313 -7.549 1.00 90.50 177 ARG A O 1
ATOM 1453 N N . ILE A 1 178 ? 13.585 -6.154 -8.070 1.00 90.69 178 ILE A N 1
ATOM 1454 C CA . ILE A 1 178 ? 12.120 -6.177 -7.920 1.00 90.69 178 ILE A CA 1
ATOM 1455 C C . ILE A 1 178 ? 11.486 -7.117 -8.950 1.00 90.69 178 ILE A C 1
ATOM 1457 O O . ILE A 1 178 ? 10.608 -7.901 -8.602 1.00 90.69 178 ILE A O 1
ATOM 1461 N N . LEU A 1 179 ? 11.934 -7.062 -10.205 1.00 90.81 179 LEU A N 1
ATOM 1462 C CA . LEU A 1 179 ? 11.433 -7.943 -11.261 1.00 90.81 179 LEU A CA 1
ATOM 1463 C C . LEU A 1 179 ? 11.792 -9.411 -11.009 1.00 90.81 179 LEU A C 1
ATOM 1465 O O . LEU A 1 179 ? 10.953 -10.269 -11.248 1.00 90.81 179 LEU A O 1
ATOM 1469 N N . GLU A 1 180 ? 12.985 -9.694 -10.481 1.00 90.88 180 GLU A N 1
ATOM 1470 C CA . GLU A 1 180 ? 13.401 -11.044 -10.071 1.00 90.88 180 GLU A CA 1
ATOM 1471 C C . GLU A 1 180 ? 12.501 -11.610 -8.965 1.00 90.88 180 GLU A C 1
ATOM 1473 O O . GLU A 1 180 ? 12.091 -12.764 -9.035 1.00 90.88 180 GLU A O 1
ATOM 1478 N N . VAL A 1 181 ? 12.141 -10.795 -7.967 1.00 89.50 181 VAL A N 1
ATOM 1479 C CA . VAL A 1 181 ? 11.171 -11.198 -6.934 1.00 89.50 181 VAL A CA 1
ATOM 1480 C C . VAL A 1 181 ? 9.797 -11.454 -7.553 1.00 89.50 181 VAL A C 1
ATOM 1482 O O . VAL A 1 181 ? 9.135 -12.431 -7.225 1.00 89.50 181 VAL A O 1
ATOM 1485 N N . ILE A 1 182 ? 9.360 -10.598 -8.476 1.00 88.69 182 ILE A N 1
ATOM 1486 C CA . ILE A 1 182 ? 8.069 -10.754 -9.151 1.00 88.69 182 ILE A CA 1
ATOM 1487 C C . ILE A 1 182 ? 8.025 -12.012 -10.032 1.00 88.69 182 ILE A C 1
ATOM 1489 O O . ILE A 1 182 ? 6.985 -12.665 -10.095 1.00 88.69 182 ILE A O 1
ATOM 1493 N N . SER A 1 183 ? 9.104 -12.350 -10.740 1.00 86.94 183 SER A N 1
ATOM 1494 C CA . SER A 1 183 ? 9.108 -13.472 -11.688 1.00 86.94 183 SER A CA 1
ATOM 1495 C C . SER A 1 183 ? 9.023 -14.836 -11.005 1.00 86.94 183 SER A C 1
ATOM 1497 O O . SER A 1 183 ? 8.523 -15.783 -11.610 1.00 86.94 183 SER A O 1
ATOM 1499 N N . SER A 1 184 ? 9.445 -14.944 -9.740 1.00 86.88 184 SER A N 1
ATOM 1500 C CA . SER A 1 184 ? 9.293 -16.168 -8.944 1.00 86.88 184 SER A CA 1
ATOM 1501 C C . SER A 1 184 ? 7.883 -16.380 -8.379 1.00 86.88 184 SER A C 1
ATOM 1503 O O . SER A 1 184 ? 7.585 -17.451 -7.852 1.00 86.88 184 SER A O 1
ATOM 1505 N N . GLU A 1 185 ? 7.008 -15.378 -8.471 1.00 83.50 185 GLU A N 1
ATOM 1506 C CA . GLU A 1 185 ? 5.703 -15.377 -7.815 1.00 83.50 185 GLU A CA 1
ATOM 1507 C C . GLU A 1 185 ? 4.584 -15.889 -8.728 1.00 83.50 185 GLU A C 1
ATOM 1509 O O . GLU A 1 185 ? 4.476 -15.541 -9.904 1.00 83.50 185 GLU A O 1
ATOM 1514 N N . THR A 1 186 ? 3.691 -16.703 -8.163 1.00 84.50 186 THR A N 1
ATOM 1515 C CA . THR A 1 186 ? 2.552 -17.269 -8.906 1.00 84.50 186 THR A CA 1
ATOM 1516 C C . THR A 1 186 ? 1.297 -16.411 -8.804 1.00 84.50 186 THR A C 1
ATOM 1518 O O . THR A 1 186 ? 0.481 -16.411 -9.725 1.00 84.50 186 THR A O 1
ATOM 1521 N N . LEU A 1 187 ? 1.144 -15.670 -7.706 1.00 86.81 187 LEU A N 1
ATOM 1522 C CA . LEU A 1 187 ? -0.045 -14.874 -7.427 1.00 86.81 187 LEU A CA 1
ATOM 1523 C C . LEU A 1 187 ? -0.046 -13.558 -8.202 1.00 86.81 187 LEU A C 1
ATOM 1525 O O . LEU A 1 187 ? 0.995 -12.962 -8.478 1.00 86.81 187 LEU A O 1
ATOM 1529 N N . GLU A 1 188 ? -1.249 -13.078 -8.513 1.00 90.75 188 GLU A N 1
ATOM 1530 C CA . GLU A 1 188 ? -1.410 -11.767 -9.120 1.00 90.75 188 GLU A CA 1
ATOM 1531 C C . GLU A 1 188 ? -1.087 -10.657 -8.113 1.00 90.75 188 GLU A C 1
ATOM 1533 O O . GLU A 1 188 ? -1.666 -10.597 -7.026 1.00 90.75 188 GLU A O 1
ATOM 1538 N N . ARG A 1 189 ? -0.175 -9.758 -8.494 1.00 91.69 189 ARG A N 1
ATOM 1539 C CA . ARG A 1 189 ? 0.281 -8.644 -7.650 1.00 91.69 189 ARG A CA 1
ATOM 1540 C C . ARG A 1 189 ? 0.198 -7.311 -8.373 1.00 91.69 189 ARG A C 1
ATOM 1542 O O . ARG A 1 189 ? 0.133 -7.253 -9.603 1.00 91.69 189 ARG A O 1
ATOM 1549 N N . MET A 1 190 ? 0.248 -6.228 -7.607 1.00 95.00 190 MET A N 1
ATOM 1550 C CA . MET A 1 190 ? 0.354 -4.876 -8.138 1.00 95.00 190 MET A CA 1
ATOM 1551 C C . MET A 1 190 ? 1.396 -4.065 -7.373 1.00 95.00 190 MET A C 1
ATOM 1553 O O . MET A 1 190 ? 1.309 -3.909 -6.160 1.00 95.00 190 MET A O 1
ATOM 1557 N N . VAL A 1 191 ? 2.346 -3.487 -8.100 1.00 94.88 191 VAL A N 1
ATOM 1558 C CA . VAL A 1 191 ? 3.354 -2.579 -7.555 1.00 94.88 191 VAL A CA 1
ATOM 1559 C C . VAL A 1 191 ? 3.149 -1.204 -8.177 1.00 94.88 191 VAL A C 1
ATOM 1561 O O . VAL A 1 191 ? 3.213 -1.045 -9.395 1.00 94.88 191 VAL A O 1
ATOM 1564 N N . LYS A 1 192 ? 2.887 -0.192 -7.349 1.00 95.06 192 LYS A N 1
ATOM 1565 C CA . LYS A 1 192 ? 2.760 1.206 -7.773 1.00 95.06 192 LYS A CA 1
ATOM 1566 C C . LYS A 1 192 ? 3.936 1.993 -7.212 1.00 95.06 192 LYS A C 1
ATOM 1568 O O . LYS A 1 192 ? 4.043 2.133 -6.000 1.00 95.06 192 LYS A O 1
ATOM 1573 N N . LEU A 1 193 ? 4.795 2.522 -8.074 1.00 93.31 193 LEU A N 1
ATOM 1574 C CA . LEU A 1 193 ? 5.947 3.329 -7.677 1.00 93.31 193 LEU A CA 1
ATOM 1575 C C . LEU A 1 193 ? 5.768 4.752 -8.199 1.00 93.31 193 LEU A C 1
ATOM 1577 O O . LEU A 1 193 ? 5.649 4.953 -9.407 1.00 93.31 193 LEU A O 1
ATOM 1581 N N . SER A 1 194 ? 5.768 5.734 -7.302 1.00 91.19 194 SER A N 1
ATOM 1582 C CA . SER A 1 194 ? 5.752 7.152 -7.654 1.00 91.19 194 SER A CA 1
ATOM 1583 C C . SER A 1 194 ? 7.128 7.777 -7.439 1.00 91.19 194 SER A C 1
ATOM 1585 O O . SER A 1 194 ? 7.731 7.610 -6.377 1.00 91.19 194 SER A O 1
ATOM 1587 N N . THR A 1 195 ? 7.661 8.469 -8.449 1.00 90.06 195 THR A N 1
ATOM 1588 C CA . THR A 1 195 ? 8.993 9.095 -8.395 1.00 90.06 195 THR A CA 1
ATOM 1589 C C . THR A 1 195 ? 9.155 10.234 -9.409 1.00 90.06 195 THR A C 1
ATOM 1591 O O . THR A 1 195 ? 8.259 10.528 -10.195 1.00 90.06 195 THR A O 1
ATOM 1594 N N . LYS A 1 196 ? 10.312 10.899 -9.415 1.00 88.44 196 LYS A N 1
ATOM 1595 C CA . LYS A 1 196 ? 10.647 11.982 -10.345 1.00 88.44 196 LYS A CA 1
ATOM 1596 C C . LYS A 1 196 ? 10.681 11.476 -11.793 1.00 88.44 196 LYS A C 1
ATOM 1598 O O . LYS A 1 196 ? 11.188 10.393 -12.082 1.00 88.44 196 LYS A O 1
ATOM 1603 N N . THR A 1 197 ? 10.245 12.319 -12.730 1.00 88.00 197 THR A N 1
ATOM 1604 C CA . THR A 1 197 ? 10.158 12.015 -14.172 1.00 88.00 197 THR A CA 1
ATOM 1605 C C . THR A 1 197 ? 11.428 11.399 -14.758 1.00 88.00 197 THR A C 1
ATOM 1607 O O . THR A 1 197 ? 11.355 10.453 -15.536 1.00 88.00 197 THR A O 1
ATOM 1610 N N . HIS A 1 198 ? 12.604 11.930 -14.410 1.00 88.06 198 HIS A N 1
ATOM 1611 C CA . HIS A 1 198 ? 13.871 11.455 -14.970 1.00 88.06 198 HIS A CA 1
ATOM 1612 C C . HIS A 1 198 ? 14.221 10.029 -14.515 1.00 88.06 198 HIS A C 1
ATOM 1614 O O . HIS A 1 198 ? 14.827 9.286 -15.283 1.00 88.06 198 HIS A O 1
ATOM 1620 N N . ILE A 1 199 ? 13.799 9.628 -13.310 1.00 89.94 199 ILE A N 1
ATOM 1621 C CA . ILE A 1 199 ? 13.992 8.270 -12.791 1.00 89.94 199 ILE A CA 1
ATOM 1622 C C . ILE A 1 199 ? 13.098 7.300 -13.566 1.00 89.94 199 ILE A C 1
ATOM 1624 O O . ILE A 1 199 ? 13.602 6.315 -14.100 1.00 89.94 199 ILE A O 1
ATOM 1628 N N . VAL A 1 200 ? 11.810 7.631 -13.736 1.00 89.56 200 VAL A N 1
ATOM 1629 C CA . VAL A 1 200 ? 10.892 6.824 -14.562 1.00 89.56 200 VAL A CA 1
ATOM 1630 C C . VAL A 1 200 ? 11.438 6.681 -15.982 1.00 89.56 200 VAL A C 1
ATOM 1632 O O . VAL A 1 200 ? 11.569 5.566 -16.475 1.00 89.56 200 VAL A O 1
ATOM 1635 N N . LYS A 1 201 ? 11.837 7.784 -16.631 1.00 88.31 201 LYS A N 1
ATOM 1636 C CA . LYS A 1 201 ? 12.430 7.747 -17.980 1.00 88.31 201 LYS A CA 1
ATOM 1637 C C . LYS A 1 201 ? 13.679 6.864 -18.042 1.00 88.31 201 LYS A C 1
ATOM 1639 O O . LYS A 1 201 ? 13.847 6.130 -19.016 1.00 88.31 201 LYS A O 1
ATOM 1644 N N . SER A 1 202 ? 14.526 6.903 -17.011 1.00 90.56 202 SER A N 1
ATOM 1645 C CA . SER A 1 202 ? 15.706 6.040 -16.909 1.00 90.56 202 SER A CA 1
ATOM 1646 C C . SER A 1 202 ? 15.315 4.564 -16.828 1.00 90.56 202 SER A C 1
ATOM 1648 O O . SER A 1 202 ? 15.838 3.759 -17.599 1.00 90.56 202 SER A O 1
ATOM 1650 N N . TRP A 1 203 ? 14.367 4.183 -15.966 1.00 91.50 203 TRP A N 1
ATOM 1651 C CA . TRP A 1 203 ? 13.886 2.797 -15.887 1.00 91.50 203 TRP A CA 1
ATOM 1652 C C . TRP A 1 203 ? 13.305 2.326 -17.221 1.00 91.50 203 TRP A C 1
ATOM 1654 O O . TRP A 1 203 ? 13.733 1.299 -17.741 1.00 91.50 203 TRP A O 1
ATOM 1664 N N . MET A 1 204 ? 12.417 3.119 -17.825 1.00 90.12 204 MET A N 1
ATOM 1665 C CA . MET A 1 204 ? 11.796 2.808 -19.117 1.00 90.12 204 MET A CA 1
ATOM 1666 C C . MET A 1 204 ? 12.843 2.587 -20.214 1.00 90.12 204 MET A C 1
ATOM 1668 O O . MET A 1 204 ? 12.815 1.567 -20.897 1.00 90.12 204 MET A O 1
ATOM 1672 N N . THR A 1 205 ? 13.832 3.481 -20.309 1.00 91.12 205 THR A N 1
ATOM 1673 C CA . THR A 1 205 ? 14.945 3.359 -21.265 1.00 91.12 205 THR A CA 1
ATOM 1674 C C . THR A 1 205 ? 15.753 2.081 -21.030 1.00 91.12 205 THR A C 1
ATOM 1676 O O . THR A 1 205 ? 16.101 1.391 -21.986 1.00 91.12 205 THR A O 1
ATOM 1679 N N . ASN A 1 206 ? 16.018 1.723 -19.768 1.00 91.31 206 ASN A N 1
ATOM 1680 C CA . ASN A 1 206 ? 16.738 0.492 -19.424 1.00 91.31 206 ASN A CA 1
ATOM 1681 C C . ASN A 1 206 ? 15.950 -0.776 -19.785 1.00 91.31 206 ASN A C 1
ATOM 1683 O O . ASN A 1 206 ? 16.556 -1.792 -20.122 1.00 91.31 206 ASN A O 1
ATOM 1687 N N . PHE A 1 207 ? 14.618 -0.706 -19.775 1.00 89.75 207 PHE A N 1
ATOM 1688 C CA . PHE A 1 207 ? 13.731 -1.773 -20.248 1.00 89.75 207 PHE A CA 1
ATOM 1689 C C . PHE A 1 207 ? 13.427 -1.693 -21.747 1.00 89.75 207 PHE A C 1
ATOM 1691 O O . PHE A 1 207 ? 12.627 -2.478 -22.244 1.00 89.75 207 PHE A O 1
ATOM 1698 N N . ARG A 1 208 ? 14.082 -0.778 -22.478 1.00 92.88 208 ARG A N 1
ATOM 1699 C CA . ARG A 1 208 ? 13.870 -0.519 -23.912 1.00 92.88 208 ARG A CA 1
ATOM 1700 C C . ARG A 1 208 ? 12.438 -0.105 -24.258 1.00 92.88 208 ARG A C 1
ATOM 1702 O O . ARG A 1 208 ? 11.984 -0.340 -25.372 1.00 92.88 208 ARG A O 1
ATOM 1709 N N . ILE A 1 209 ? 11.732 0.507 -23.312 1.00 89.69 209 ILE A N 1
ATOM 1710 C CA . ILE A 1 209 ? 10.402 1.066 -23.529 1.00 89.69 209 ILE A CA 1
ATOM 1711 C C . ILE A 1 209 ? 10.565 2.557 -23.812 1.00 89.69 209 ILE A C 1
ATOM 1713 O O . ILE A 1 209 ? 11.002 3.329 -22.955 1.00 89.69 209 ILE A O 1
ATOM 1717 N N . TYR A 1 210 ? 10.216 2.957 -25.026 1.00 89.06 210 TYR A N 1
ATOM 1718 C CA . TYR A 1 210 ? 10.487 4.286 -25.568 1.00 89.06 210 TYR A CA 1
ATOM 1719 C C . TYR A 1 210 ? 9.180 5.053 -25.818 1.00 89.06 210 TYR A C 1
ATOM 1721 O O . TYR A 1 210 ? 8.094 4.472 -25.716 1.00 89.06 210 TYR A O 1
ATOM 1729 N N . PRO A 1 211 ? 9.225 6.370 -26.097 1.00 83.56 211 PRO A N 1
ATOM 1730 C CA . PRO A 1 211 ? 8.021 7.162 -26.355 1.00 83.56 211 PRO A CA 1
ATOM 1731 C C . PRO A 1 211 ? 7.150 6.634 -27.504 1.00 83.56 211 PRO A C 1
ATOM 1733 O O . PRO A 1 211 ? 5.929 6.683 -27.392 1.00 83.56 211 PRO A O 1
ATOM 1736 N N . ASP A 1 212 ? 7.759 6.059 -28.536 1.00 85.50 212 ASP A N 1
ATOM 1737 C CA . ASP A 1 212 ? 7.128 5.506 -29.742 1.00 85.50 212 ASP A CA 1
ATOM 1738 C C . ASP A 1 212 ? 6.541 4.094 -29.574 1.00 85.50 212 ASP A C 1
ATOM 1740 O O . ASP A 1 212 ? 5.760 3.666 -30.416 1.00 85.50 212 ASP A O 1
ATOM 1744 N N . THR A 1 213 ? 6.844 3.386 -28.478 1.00 88.56 213 THR A N 1
ATOM 1745 C CA . THR A 1 213 ? 6.188 2.105 -28.150 1.00 88.56 213 THR A CA 1
ATOM 1746 C C . THR A 1 213 ? 4.654 2.259 -28.126 1.00 88.56 213 THR A C 1
ATOM 1748 O O . THR A 1 213 ? 4.124 3.287 -27.706 1.00 88.56 213 THR A O 1
ATOM 1751 N N . LEU A 1 214 ? 3.893 1.259 -28.530 1.00 90.88 214 LEU A N 1
ATOM 1752 C CA . LEU A 1 214 ? 2.434 1.325 -28.543 1.00 90.88 214 LEU A CA 1
ATOM 1753 C C . LEU A 1 214 ? 1.827 0.556 -27.367 1.00 90.88 214 LEU A C 1
ATOM 1755 O O . LEU A 1 214 ? 2.463 -0.280 -26.726 1.00 90.88 214 LEU A O 1
ATOM 1759 N N . ILE A 1 215 ? 0.578 0.883 -27.035 1.00 92.75 215 ILE A N 1
ATOM 1760 C CA . ILE A 1 215 ? -0.209 0.067 -26.107 1.00 92.75 215 ILE A CA 1
ATOM 1761 C C . ILE A 1 215 ? -0.431 -1.303 -26.758 1.00 92.75 215 ILE A C 1
ATOM 1763 O O . ILE A 1 215 ? -0.838 -1.379 -27.913 1.00 92.75 215 ILE A O 1
ATOM 1767 N N . GLY A 1 216 ? -0.178 -2.369 -26.005 1.00 93.62 216 GLY A N 1
ATOM 1768 C CA . GLY A 1 216 ? -0.201 -3.752 -26.472 1.00 93.62 216 GLY A CA 1
ATOM 1769 C C . GLY A 1 216 ? 1.168 -4.289 -26.893 1.00 93.62 216 GLY A C 1
ATOM 1770 O O . GLY A 1 216 ? 1.302 -5.504 -27.022 1.00 93.62 216 GLY A O 1
ATOM 1771 N N . ASP A 1 217 ? 2.185 -3.434 -27.053 1.00 94.38 217 ASP A N 1
ATOM 1772 C CA . ASP A 1 217 ? 3.527 -3.891 -27.418 1.00 94.38 217 ASP A CA 1
ATOM 1773 C C . ASP A 1 217 ? 4.126 -4.783 -26.330 1.00 94.38 217 ASP A C 1
ATOM 1775 O O . ASP A 1 217 ? 4.011 -4.509 -25.129 1.00 94.38 217 ASP A O 1
ATOM 1779 N N . VAL A 1 218 ? 4.825 -5.826 -26.779 1.00 95.62 218 VAL A N 1
ATOM 1780 C CA . VAL A 1 218 ? 5.585 -6.739 -25.926 1.00 95.62 218 VAL A CA 1
ATOM 1781 C C . VAL A 1 218 ? 7.077 -6.474 -26.116 1.00 95.62 218 VAL A C 1
ATOM 1783 O O . VAL A 1 218 ? 7.613 -6.657 -27.208 1.00 95.62 218 VAL A O 1
ATOM 1786 N N . ILE A 1 219 ? 7.755 -6.037 -25.053 1.00 93.25 219 ILE A N 1
ATOM 1787 C CA . ILE A 1 219 ? 9.187 -5.711 -25.049 1.00 93.25 219 ILE A CA 1
ATOM 1788 C C . ILE A 1 219 ? 9.883 -6.586 -24.011 1.00 93.25 219 ILE A C 1
ATOM 1790 O O . ILE A 1 219 ? 9.776 -6.363 -22.804 1.00 93.25 219 ILE A O 1
ATOM 1794 N N . GLY A 1 220 ? 10.605 -7.601 -24.489 1.00 91.88 220 GLY A N 1
ATOM 1795 C CA . GLY A 1 220 ? 11.113 -8.657 -23.617 1.00 91.88 220 GLY A CA 1
ATOM 1796 C C . GLY A 1 220 ? 9.944 -9.387 -22.957 1.00 91.88 220 GLY A C 1
ATOM 1797 O O . GLY A 1 220 ? 9.102 -9.949 -23.647 1.00 91.88 220 GLY A O 1
ATOM 1798 N N . GLU A 1 221 ? 9.879 -9.339 -21.630 1.00 93.12 221 GLU A N 1
ATOM 1799 C CA . GLU A 1 221 ? 8.805 -9.949 -20.830 1.00 93.12 221 GLU A CA 1
ATOM 1800 C C . GLU A 1 221 ? 7.725 -8.938 -20.401 1.00 93.12 221 GLU A C 1
ATOM 1802 O O . GLU A 1 221 ? 6.760 -9.296 -19.724 1.00 93.12 221 GLU A O 1
ATOM 1807 N N . PHE A 1 222 ? 7.872 -7.666 -20.783 1.00 94.00 222 PHE A N 1
ATOM 1808 C CA . PHE A 1 222 ? 6.893 -6.629 -20.480 1.00 94.00 222 PHE A CA 1
ATOM 1809 C C . PHE A 1 222 ? 5.830 -6.529 -21.562 1.00 94.00 222 PHE A C 1
ATOM 1811 O O . PHE A 1 222 ? 6.156 -6.492 -22.742 1.00 94.00 222 PHE A O 1
ATOM 1818 N N . THR A 1 223 ? 4.573 -6.362 -21.158 1.00 95.62 223 THR A N 1
ATOM 1819 C CA . THR A 1 223 ? 3.502 -5.856 -22.030 1.00 95.62 223 THR A CA 1
ATOM 1820 C C . THR A 1 223 ? 3.146 -4.430 -21.625 1.00 95.62 223 THR A C 1
ATOM 1822 O O . THR A 1 223 ? 2.890 -4.163 -20.446 1.00 95.62 223 THR A O 1
ATOM 1825 N N . VAL A 1 224 ? 3.112 -3.503 -22.582 1.00 93.56 224 VAL A N 1
ATOM 1826 C CA . VAL A 1 224 ? 2.713 -2.111 -22.340 1.00 93.56 224 VAL A CA 1
ATOM 1827 C C . VAL A 1 224 ? 1.194 -2.008 -22.329 1.00 93.56 224 VAL A C 1
ATOM 1829 O O . VAL A 1 224 ? 0.540 -2.270 -23.330 1.00 93.56 224 VAL A O 1
ATOM 1832 N N . ILE A 1 225 ? 0.614 -1.601 -21.203 1.00 92.19 225 ILE A N 1
ATOM 1833 C CA . ILE A 1 225 ? -0.845 -1.543 -21.031 1.00 92.19 225 ILE A CA 1
ATOM 1834 C C . ILE A 1 225 ? -1.366 -0.123 -21.227 1.00 92.19 225 ILE A C 1
ATOM 1836 O O . ILE A 1 225 ? -2.400 0.091 -21.851 1.00 92.19 225 ILE A O 1
ATOM 1840 N N . ARG A 1 226 ? -0.662 0.865 -20.671 1.00 84.31 226 ARG A N 1
ATOM 1841 C CA . ARG A 1 226 ? -1.025 2.278 -20.797 1.00 84.31 226 ARG A CA 1
ATOM 1842 C C . ARG A 1 226 ? 0.216 3.151 -20.712 1.00 84.31 226 ARG A C 1
ATOM 1844 O O . ARG A 1 226 ? 1.150 2.839 -19.972 1.00 84.31 226 ARG A O 1
ATOM 1851 N N . LYS A 1 227 ? 0.205 4.245 -21.466 1.00 76.19 227 LYS A N 1
ATOM 1852 C CA . LYS A 1 227 ? 1.268 5.251 -21.512 1.00 76.19 227 LYS A CA 1
ATOM 1853 C C . LYS A 1 227 ? 0.783 6.594 -20.978 1.00 76.19 227 LYS A C 1
ATOM 1855 O O . LYS A 1 227 ? -0.422 6.777 -20.801 1.00 76.19 227 LYS A O 1
ATOM 1860 N N . PHE A 1 228 ? 1.748 7.491 -20.769 1.00 71.56 228 PHE A N 1
ATOM 1861 C CA . PHE A 1 228 ? 1.532 8.909 -20.496 1.00 71.56 228 PHE A CA 1
ATOM 1862 C C . PHE A 1 228 ? 0.419 9.452 -21.395 1.00 71.56 228 PHE A C 1
ATOM 1864 O O . PHE A 1 228 ? 0.497 9.320 -22.618 1.00 71.56 228 PHE A O 1
ATOM 1871 N N . SER A 1 229 ? -0.622 10.004 -20.782 1.00 64.06 229 SER A N 1
ATOM 1872 C CA . SER A 1 229 ? -1.525 10.916 -21.474 1.00 64.06 229 SER A CA 1
ATOM 1873 C C . SER A 1 229 ? -0.978 12.328 -21.329 1.00 64.06 229 SER A C 1
ATOM 1875 O O . SER A 1 229 ? -0.407 12.646 -20.293 1.00 64.06 229 SER A O 1
ATOM 1877 N N . ASP A 1 230 ? -1.208 13.182 -22.324 1.00 58.00 230 ASP A N 1
ATOM 1878 C CA . ASP A 1 230 ? -0.949 14.625 -22.194 1.00 58.00 230 ASP A CA 1
ATOM 1879 C C . ASP A 1 230 ? -1.837 15.283 -21.111 1.00 58.00 230 ASP A C 1
ATOM 1881 O O . ASP A 1 230 ? -1.577 16.403 -20.670 1.00 58.00 230 ASP A O 1
ATOM 1885 N N . ASP A 1 231 ? -2.870 14.573 -20.648 1.00 54.00 231 ASP A N 1
ATOM 1886 C CA . ASP A 1 231 ? -3.675 14.934 -19.488 1.00 54.00 231 ASP A CA 1
ATOM 1887 C C . ASP A 1 231 ? -2.963 14.539 -18.190 1.00 54.00 231 ASP A C 1
ATOM 1889 O O . ASP A 1 231 ? -2.488 13.410 -18.093 1.00 54.00 231 ASP A O 1
ATOM 1893 N N . PHE A 1 232 ? -2.977 15.468 -17.222 1.00 53.44 232 PHE A N 1
ATOM 1894 C CA . PHE A 1 232 ? -2.439 15.560 -15.841 1.00 53.44 232 PHE A CA 1
ATOM 1895 C C . PHE A 1 232 ? -2.054 14.296 -15.028 1.00 53.44 232 PHE A C 1
ATOM 1897 O O . PHE A 1 232 ? -1.444 14.422 -13.966 1.00 53.44 232 PHE A O 1
ATOM 1904 N N . ASP A 1 233 ? -2.381 13.100 -15.494 1.00 58.34 233 ASP A N 1
ATOM 1905 C CA . ASP A 1 233 ? -2.083 11.799 -14.917 1.00 58.34 233 ASP A CA 1
ATOM 1906 C C . ASP A 1 233 ? -0.916 11.110 -15.654 1.00 58.34 233 ASP A C 1
ATOM 1908 O O . ASP A 1 233 ? -1.073 10.142 -16.405 1.00 58.34 233 ASP A O 1
ATOM 1912 N N . ASP A 1 234 ? 0.298 11.585 -15.381 1.00 78.44 234 ASP A N 1
ATOM 1913 C CA . ASP A 1 234 ? 1.524 11.022 -15.941 1.00 78.44 234 ASP A CA 1
ATOM 1914 C C . ASP A 1 234 ? 1.864 9.661 -15.308 1.00 78.44 234 ASP A C 1
ATOM 1916 O O . ASP A 1 234 ? 2.625 9.556 -14.336 1.00 78.44 234 ASP A O 1
ATOM 1920 N N . TYR A 1 235 ? 1.310 8.582 -15.858 1.00 81.56 235 TYR A N 1
ATOM 1921 C CA . TYR A 1 235 ? 1.674 7.231 -15.449 1.00 81.56 235 TYR A CA 1
ATOM 1922 C C . TYR A 1 235 ? 1.865 6.255 -16.608 1.00 81.56 235 TYR A C 1
ATOM 1924 O O . TYR A 1 235 ? 1.262 6.360 -17.673 1.00 81.56 235 TYR A O 1
ATOM 1932 N N . VAL A 1 236 ? 2.681 5.235 -16.349 1.00 88.12 236 VAL A N 1
ATOM 1933 C CA . VAL A 1 236 ? 2.900 4.084 -17.226 1.00 88.12 236 VAL A CA 1
ATOM 1934 C C . VAL A 1 236 ? 2.391 2.840 -16.520 1.00 88.12 236 VAL A C 1
ATOM 1936 O O . VAL A 1 236 ? 2.710 2.624 -15.352 1.00 88.12 236 VAL A O 1
ATOM 1939 N N . TRP A 1 237 ? 1.614 2.022 -17.226 1.00 93.06 237 TRP A N 1
ATOM 1940 C CA . TRP A 1 237 ? 1.213 0.697 -16.760 1.00 93.06 237 TRP A CA 1
ATOM 1941 C C . TRP A 1 237 ? 1.868 -0.365 -17.617 1.00 93.06 237 TRP A C 1
ATOM 1943 O O . TRP A 1 237 ? 1.720 -0.371 -18.841 1.00 93.06 237 TRP A O 1
ATOM 1953 N N . LEU A 1 238 ? 2.544 -1.282 -16.943 1.00 94.50 238 LEU A N 1
ATOM 1954 C CA . LEU A 1 238 ? 3.189 -2.436 -17.531 1.00 94.50 238 LEU A CA 1
ATOM 1955 C C . LEU A 1 238 ? 2.642 -3.701 -16.881 1.00 94.50 238 LEU A C 1
ATOM 1957 O O . LEU A 1 238 ? 2.311 -3.723 -15.693 1.00 94.50 238 LEU A O 1
ATOM 1961 N N . ARG A 1 239 ? 2.595 -4.772 -17.661 1.00 94.44 239 ARG A N 1
ATOM 1962 C CA . ARG A 1 239 ? 2.423 -6.130 -17.159 1.00 94.44 239 ARG A CA 1
ATOM 1963 C C . ARG A 1 239 ? 3.760 -6.849 -17.273 1.00 94.44 239 ARG A C 1
ATOM 1965 O O . ARG A 1 239 ? 4.353 -6.828 -18.346 1.00 94.44 239 ARG A O 1
ATOM 1972 N N . TYR A 1 240 ? 4.216 -7.467 -16.190 1.00 94.06 240 TYR A N 1
ATOM 1973 C CA . TYR A 1 240 ? 5.400 -8.325 -16.163 1.00 94.06 240 TYR A CA 1
ATOM 1974 C C . TYR A 1 240 ? 5.014 -9.634 -15.473 1.00 94.06 240 TYR A C 1
ATOM 1976 O O . TYR A 1 240 ? 4.705 -9.638 -14.280 1.00 94.06 240 TYR A O 1
ATOM 1984 N N . HIS A 1 241 ? 4.929 -10.718 -16.247 1.00 92.25 241 HIS A N 1
ATOM 1985 C CA . HIS A 1 241 ? 4.310 -11.982 -15.828 1.00 92.25 241 HIS A CA 1
ATOM 1986 C C . HIS A 1 241 ? 2.963 -11.770 -15.110 1.00 92.25 241 HIS A C 1
ATOM 1988 O O . HIS A 1 241 ? 2.029 -11.211 -15.691 1.00 92.25 241 HIS A O 1
ATOM 1994 N N . ASN A 1 242 ? 2.871 -12.189 -13.842 1.00 89.00 242 ASN A N 1
ATOM 1995 C CA . ASN A 1 242 ? 1.673 -12.095 -13.020 1.00 89.00 242 ASN A CA 1
ATOM 1996 C C . ASN A 1 242 ? 1.547 -10.777 -12.231 1.00 89.00 242 ASN A C 1
ATOM 1998 O O . ASN A 1 242 ? 0.610 -10.616 -11.448 1.00 89.00 242 ASN A O 1
ATOM 2002 N N . CYS A 1 243 ? 2.405 -9.781 -12.477 1.00 94.25 243 CYS A N 1
ATOM 2003 C CA . CYS A 1 243 ? 2.371 -8.500 -11.770 1.00 94.25 243 CYS A CA 1
ATOM 2004 C C . CYS A 1 243 ? 2.009 -7.302 -12.657 1.00 94.25 243 CYS A C 1
ATOM 2006 O O . CYS A 1 243 ? 2.493 -7.145 -13.779 1.00 94.25 243 CYS A O 1
ATOM 2008 N N . TRP A 1 244 ? 1.156 -6.429 -12.121 1.00 95.25 244 TRP A N 1
ATOM 2009 C CA . TRP A 1 244 ? 0.880 -5.097 -12.649 1.00 95.25 244 TRP A CA 1
ATOM 2010 C C . TRP A 1 244 ? 1.856 -4.091 -12.055 1.00 95.25 244 TRP A C 1
ATOM 2012 O O . TRP A 1 244 ? 1.867 -3.873 -10.846 1.00 95.25 244 TRP A O 1
ATOM 2022 N N . ILE A 1 245 ? 2.636 -3.431 -12.900 1.00 95.00 245 ILE A N 1
ATOM 2023 C CA . ILE A 1 245 ? 3.591 -2.414 -12.473 1.00 95.00 245 ILE A CA 1
ATOM 2024 C C . ILE A 1 245 ? 3.103 -1.063 -12.976 1.00 95.00 245 ILE A C 1
ATOM 2026 O O . ILE A 1 245 ? 2.967 -0.842 -14.179 1.00 95.00 245 ILE A O 1
ATOM 2030 N N . ARG A 1 246 ? 2.837 -0.147 -12.047 1.00 94.19 246 ARG A N 1
ATOM 2031 C CA . ARG A 1 246 ? 2.472 1.236 -12.347 1.00 94.19 246 ARG A CA 1
ATOM 2032 C C . ARG A 1 246 ? 3.605 2.157 -11.930 1.00 94.19 246 ARG A C 1
ATOM 2034 O O . ARG A 1 246 ? 3.872 2.299 -10.740 1.00 94.19 246 ARG A O 1
ATOM 2041 N N . PHE A 1 247 ? 4.200 2.847 -12.891 1.00 92.06 247 PHE A N 1
ATOM 2042 C CA . PHE A 1 247 ? 5.063 3.989 -12.609 1.00 92.06 247 PHE A CA 1
ATOM 2043 C C . PHE A 1 247 ? 4.234 5.260 -12.668 1.00 92.06 247 PHE A C 1
ATOM 2045 O O . PHE A 1 247 ? 3.563 5.507 -13.665 1.00 92.06 247 PHE A O 1
ATOM 2052 N N . GLN A 1 248 ? 4.272 6.061 -11.614 1.00 89.88 248 GLN A N 1
ATOM 2053 C CA . GLN A 1 248 ? 3.627 7.364 -11.558 1.00 89.88 248 GLN A CA 1
ATOM 2054 C C . GLN A 1 248 ? 4.703 8.440 -11.442 1.00 89.88 248 GLN A C 1
ATOM 2056 O O . GLN A 1 248 ? 5.649 8.316 -10.664 1.00 89.88 248 GLN A O 1
ATOM 2061 N N . ILE A 1 249 ? 4.584 9.500 -12.231 1.00 86.31 249 ILE A N 1
ATOM 2062 C CA . ILE A 1 249 ? 5.429 10.670 -12.045 1.00 86.31 249 ILE A CA 1
ATOM 2063 C C . ILE A 1 249 ? 4.874 11.441 -10.852 1.00 86.31 249 ILE A C 1
ATOM 2065 O O . ILE A 1 249 ? 3.715 11.853 -10.841 1.00 86.31 249 ILE A O 1
ATOM 2069 N N . ALA A 1 250 ? 5.708 11.634 -9.836 1.00 77.25 250 ALA A N 1
ATOM 2070 C CA . ALA A 1 250 ? 5.426 12.562 -8.760 1.00 77.25 250 ALA A CA 1
ATOM 2071 C C . ALA A 1 250 ? 5.358 13.963 -9.378 1.00 77.25 250 ALA A C 1
ATOM 2073 O O . ALA A 1 250 ? 6.391 14.545 -9.727 1.00 77.25 250 ALA A O 1
ATOM 2074 N N . SER A 1 251 ? 4.147 14.490 -9.575 1.00 64.75 251 SER A N 1
ATOM 2075 C CA . SER A 1 251 ? 3.993 15.871 -10.006 1.00 64.75 251 SER A CA 1
ATOM 2076 C C . SER A 1 251 ? 4.575 16.759 -8.913 1.00 64.75 251 SER A C 1
ATOM 2078 O O . SER A 1 251 ? 4.186 16.711 -7.743 1.00 64.75 251 SER A O 1
ATOM 2080 N N . VAL A 1 252 ? 5.536 17.597 -9.286 1.00 53.72 252 VAL A N 1
ATOM 2081 C CA . VAL A 1 252 ? 5.917 18.721 -8.438 1.00 53.72 252 VAL A CA 1
ATOM 2082 C C . VAL A 1 252 ? 4.737 19.692 -8.506 1.00 53.72 252 VAL A C 1
ATOM 2084 O O . VAL A 1 252 ? 4.702 20.491 -9.437 1.00 53.72 252 VAL A O 1
ATOM 2087 N N . ARG A 1 253 ? 3.758 19.546 -7.588 1.00 48.47 253 ARG A N 1
ATOM 2088 C CA . ARG A 1 253 ? 2.651 20.463 -7.166 1.00 48.47 253 ARG A CA 1
ATOM 2089 C C . ARG A 1 253 ? 1.293 19.727 -7.060 1.00 48.47 253 ARG A C 1
ATOM 2091 O O . ARG A 1 253 ? 1.040 18.868 -7.902 1.00 48.47 253 ARG A O 1
ATOM 2098 N N . PRO A 1 254 ? 0.353 20.113 -6.162 1.00 40.78 254 PRO A N 1
ATOM 2099 C CA . PRO A 1 254 ? 0.432 20.902 -4.931 1.00 40.78 254 PRO A CA 1
ATOM 2100 C C . PRO A 1 254 ? -0.282 20.156 -3.770 1.00 40.78 254 PRO A C 1
ATOM 2102 O O . PRO A 1 254 ? -1.301 20.611 -3.259 1.00 40.78 254 PRO A O 1
ATOM 2105 N N . ASN A 1 255 ? 0.198 18.982 -3.347 1.00 42.88 255 ASN A N 1
ATOM 2106 C CA . ASN A 1 255 ? -0.430 18.267 -2.219 1.00 42.88 255 ASN A CA 1
ATOM 2107 C C . ASN A 1 255 ? -0.122 18.879 -0.843 1.00 42.88 255 ASN A C 1
ATOM 2109 O O . ASN A 1 255 ? -0.817 18.549 0.114 1.00 42.88 255 ASN A O 1
ATOM 2113 N N . GLN A 1 256 ? 0.817 19.831 -0.758 1.00 42.50 256 GLN A N 1
ATOM 2114 C CA . GLN A 1 256 ? 0.842 20.775 0.363 1.00 42.50 256 GLN A CA 1
ATOM 2115 C C . GLN A 1 256 ? -0.470 21.561 0.415 1.00 42.50 256 GLN A C 1
ATOM 2117 O O . GLN A 1 256 ? -1.118 21.527 1.443 1.00 42.50 256 GLN A O 1
ATOM 2122 N N . LEU A 1 257 ? -0.995 22.090 -0.701 1.00 37.62 257 LEU A N 1
ATOM 2123 C CA . LEU A 1 257 ? -2.291 22.776 -0.666 1.00 37.62 257 LEU A CA 1
ATOM 2124 C C . LEU A 1 257 ? -3.450 21.853 -0.281 1.00 37.62 257 LEU A C 1
ATOM 2126 O O . LEU A 1 257 ? -4.311 22.310 0.435 1.00 37.62 257 LEU A O 1
ATOM 2130 N N . ARG A 1 258 ? -3.531 20.582 -0.698 1.00 41.78 258 ARG A N 1
ATOM 2131 C CA . ARG A 1 258 ? -4.685 19.731 -0.312 1.00 41.78 258 ARG A CA 1
ATOM 2132 C C . ARG A 1 258 ? -4.642 19.256 1.139 1.00 41.78 258 ARG A C 1
ATOM 2134 O O . ARG A 1 258 ? -5.690 19.218 1.777 1.00 41.78 258 ARG A O 1
ATOM 2141 N N . HIS A 1 259 ? -3.463 18.921 1.665 1.00 42.31 259 HIS A N 1
ATOM 2142 C CA . HIS A 1 259 ? -3.325 18.618 3.089 1.00 42.31 259 HIS A CA 1
ATOM 2143 C C . HIS A 1 259 ? -3.409 19.878 3.950 1.00 42.31 259 HIS A C 1
ATOM 2145 O O . HIS A 1 259 ? -4.025 19.805 5.004 1.00 42.31 259 HIS A O 1
ATOM 2151 N N . ASP A 1 260 ? -2.888 21.019 3.495 1.00 41.34 260 ASP A N 1
ATOM 2152 C CA . ASP A 1 260 ? -3.023 22.305 4.184 1.00 41.34 260 ASP A CA 1
ATOM 2153 C C . ASP A 1 260 ? -4.443 22.860 4.055 1.00 41.34 260 ASP A C 1
ATOM 2155 O O . ASP A 1 260 ? -4.920 23.445 5.006 1.00 41.34 260 ASP A O 1
ATOM 2159 N N . ILE A 1 261 ? -5.176 22.622 2.962 1.00 40.62 261 ILE A N 1
A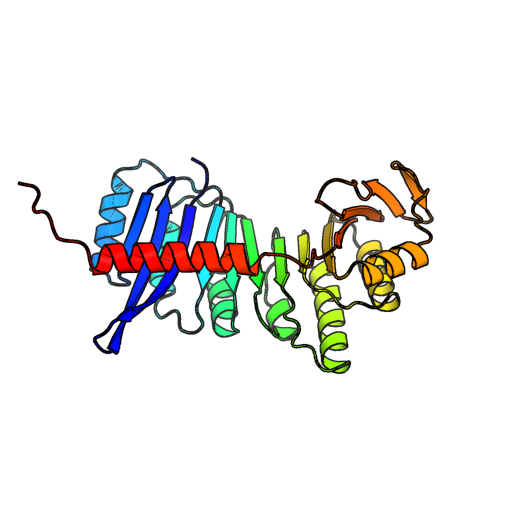TOM 2160 C CA . ILE A 1 261 ? -6.602 22.967 2.833 1.00 40.62 261 ILE A CA 1
ATOM 2161 C C . ILE A 1 261 ? -7.435 22.064 3.734 1.00 4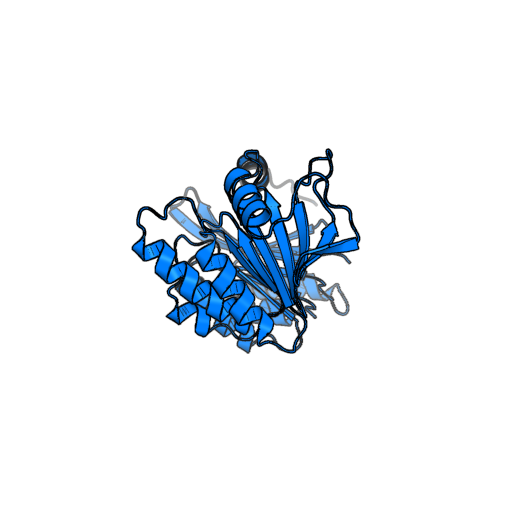0.62 261 ILE A C 1
ATOM 2163 O O . ILE A 1 261 ? -8.253 22.582 4.470 1.00 40.62 261 ILE A O 1
ATOM 2167 N N . LEU A 1 262 ? -7.212 20.745 3.773 1.00 42.66 262 LEU A N 1
ATOM 2168 C CA . LEU A 1 262 ? -7.936 19.876 4.712 1.00 42.66 262 LEU A CA 1
ATOM 2169 C C . LEU A 1 262 ? -7.575 20.185 6.170 1.00 42.66 262 LEU A C 1
ATOM 2171 O O . LEU A 1 262 ? -8.451 20.173 7.027 1.00 42.66 262 LEU A O 1
ATOM 2175 N N . ARG A 1 263 ? -6.305 20.490 6.463 1.00 46.62 263 ARG A N 1
ATOM 2176 C CA . ARG A 1 263 ? -5.833 20.881 7.798 1.00 46.62 263 ARG A CA 1
ATOM 2177 C C . ARG A 1 263 ? -6.340 22.268 8.193 1.00 46.62 263 ARG A C 1
ATOM 2179 O O . ARG A 1 263 ? -6.748 22.422 9.336 1.00 46.62 263 ARG A O 1
ATOM 2186 N N . ASN A 1 264 ? -6.373 23.237 7.279 1.00 41.97 264 ASN A N 1
ATOM 2187 C CA . ASN A 1 264 ? -6.900 24.583 7.514 1.00 41.97 264 ASN A CA 1
ATOM 2188 C C . ASN A 1 264 ? -8.429 24.584 7.557 1.00 41.97 264 ASN A C 1
ATOM 2190 O O . ASN A 1 264 ? -8.971 25.229 8.432 1.00 41.97 264 ASN A O 1
ATOM 2194 N N . GLU A 1 265 ? -9.136 23.800 6.743 1.00 47.31 265 GLU A N 1
ATOM 2195 C CA . GLU A 1 265 ? -10.590 23.616 6.860 1.00 47.31 265 GLU A CA 1
ATOM 2196 C C . GLU A 1 265 ? -10.960 22.899 8.165 1.00 47.31 265 GLU A C 1
ATOM 2198 O O . GLU A 1 265 ? -11.960 23.245 8.793 1.00 47.31 265 GLU A O 1
ATOM 2203 N N . LEU A 1 266 ? -10.164 21.913 8.604 1.00 47.22 266 LEU A N 1
ATOM 2204 C CA . LEU A 1 266 ? -10.334 21.274 9.912 1.00 47.22 266 LEU A CA 1
ATOM 2205 C C . LEU A 1 266 ? -10.035 22.257 11.049 1.00 47.22 266 LEU A C 1
ATOM 2207 O O . LEU A 1 266 ? -10.811 22.310 11.997 1.00 47.22 266 LEU A O 1
ATOM 2211 N N . LEU A 1 267 ? -8.972 23.060 10.966 1.00 44.81 267 LEU A N 1
ATOM 2212 C CA . LEU A 1 267 ? -8.632 24.070 11.975 1.00 44.81 267 LEU A CA 1
ATOM 2213 C C . LEU A 1 267 ? -9.652 25.217 12.008 1.00 44.81 267 LEU A C 1
ATOM 2215 O O . LEU A 1 267 ? -10.114 25.561 13.086 1.00 44.81 267 LEU A O 1
ATOM 2219 N N . GLU A 1 268 ? -10.083 25.749 10.865 1.00 44.81 268 GLU A N 1
ATOM 2220 C CA . GLU A 1 268 ? -11.098 26.807 10.757 1.00 44.81 268 GLU A CA 1
ATOM 2221 C C . GLU A 1 268 ? -12.467 26.330 11.251 1.00 44.81 268 GLU A C 1
ATOM 2223 O O . GLU A 1 268 ? -13.137 27.060 11.979 1.00 44.81 268 GLU A O 1
ATOM 2228 N N . LYS A 1 269 ? -12.867 25.082 10.962 1.00 46.09 269 LYS A N 1
ATOM 2229 C CA . LYS A 1 269 ? -14.097 24.500 11.529 1.00 46.09 269 LYS A CA 1
ATOM 2230 C C . LYS A 1 269 ? -13.965 24.191 13.019 1.00 46.09 269 LYS A C 1
ATOM 2232 O O . LYS A 1 269 ? -14.927 24.377 13.755 1.00 46.09 269 LYS A O 1
ATOM 2237 N N . THR A 1 270 ? -12.791 23.773 13.492 1.00 44.31 270 THR A N 1
ATOM 2238 C CA . THR A 1 270 ? -12.549 23.548 14.930 1.00 44.31 270 THR A CA 1
ATOM 2239 C C . THR A 1 270 ? -12.538 24.872 15.705 1.00 44.31 270 THR A C 1
ATOM 2241 O O . THR A 1 270 ? -13.085 24.936 16.802 1.00 44.31 270 THR A O 1
ATOM 2244 N N . VAL A 1 271 ? -12.007 25.949 15.116 1.00 41.16 271 VAL A N 1
ATOM 2245 C CA . VAL A 1 271 ? -12.052 27.317 15.660 1.00 41.16 271 VAL A CA 1
ATOM 2246 C C . VAL A 1 271 ? -13.471 27.891 15.603 1.00 41.16 271 VAL A C 1
ATOM 2248 O O . VAL A 1 271 ? -13.890 28.537 16.557 1.00 41.16 271 VAL A O 1
ATOM 2251 N N . ALA A 1 272 ? -14.255 27.610 14.557 1.00 40.78 272 ALA A N 1
ATOM 2252 C CA . ALA A 1 272 ? -15.664 28.007 14.485 1.00 40.78 272 ALA A CA 1
ATOM 2253 C C . ALA A 1 272 ? -16.538 27.294 15.536 1.00 40.78 272 ALA A C 1
ATOM 2255 O O . ALA A 1 272 ? -17.423 27.916 16.112 1.00 40.78 272 ALA A O 1
ATOM 2256 N N . ILE A 1 273 ? -16.255 26.021 15.840 1.00 44.84 273 ILE A N 1
ATOM 2257 C CA . ILE A 1 273 ? -16.902 25.277 16.937 1.00 44.84 273 ILE A CA 1
ATOM 2258 C C . ILE A 1 273 ? -16.424 25.783 18.312 1.00 44.84 273 ILE A C 1
ATOM 2260 O O . ILE A 1 273 ? -17.183 25.747 19.274 1.00 44.84 273 ILE A O 1
ATOM 2264 N N . GLY A 1 274 ? -15.183 26.274 18.419 1.00 38.69 274 GLY A N 1
ATOM 2265 C CA . GLY A 1 274 ? -14.636 26.851 19.653 1.00 38.69 274 GLY A CA 1
ATOM 2266 C C . GLY A 1 274 ? -15.076 28.292 19.948 1.00 38.69 274 GLY A C 1
ATOM 2267 O O . GLY A 1 274 ? -15.121 28.673 21.113 1.00 38.69 274 GLY A O 1
ATOM 2268 N N . ASN A 1 275 ? -15.416 29.080 18.920 1.00 38.16 275 ASN A N 1
ATOM 2269 C CA . ASN A 1 275 ? -15.732 30.512 19.036 1.00 38.16 275 ASN A CA 1
ATOM 2270 C C . ASN A 1 275 ? -17.200 30.871 18.724 1.00 38.16 275 ASN A C 1
ATOM 2272 O O . ASN A 1 275 ? -17.550 32.049 18.737 1.00 38.16 275 ASN A O 1
ATOM 2276 N N . GLY A 1 276 ? -18.059 29.896 18.421 1.00 36.06 276 GLY A N 1
ATOM 2277 C CA . GLY A 1 276 ? -19.446 30.123 18.014 1.00 36.06 276 GLY A CA 1
ATOM 2278 C C . GLY A 1 276 ? -20.455 29.734 19.087 1.00 36.06 276 GLY A C 1
ATOM 2279 O O . GLY A 1 276 ? -20.841 28.576 19.174 1.00 36.06 276 GLY A O 1
ATOM 2280 N N . GLU A 1 277 ? -20.866 30.731 19.869 1.00 41.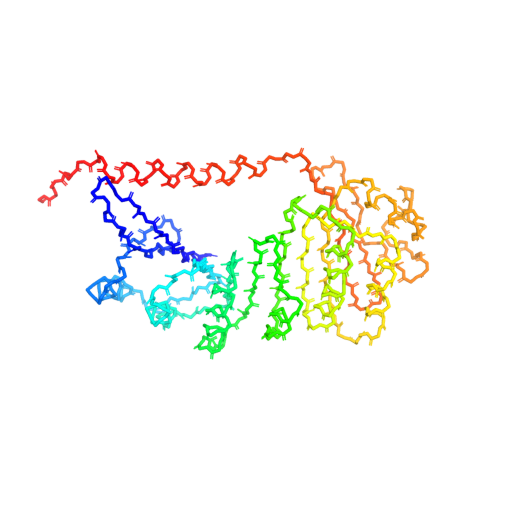75 277 GLU A N 1
ATOM 2281 C CA . GLU A 1 277 ? -22.246 30.974 20.309 1.00 41.75 277 GLU A CA 1
ATOM 2282 C C . GLU A 1 277 ? -23.169 29.744 20.382 1.00 41.75 277 GLU A C 1
ATOM 2284 O O . GLU A 1 277 ? -23.793 29.336 19.399 1.00 41.75 277 GLU A O 1
ATOM 2289 N N . TYR A 1 278 ? -23.346 29.233 21.605 1.00 34.56 278 TYR A N 1
ATOM 2290 C CA . TYR A 1 278 ? -24.579 28.562 22.006 1.00 34.56 278 TYR A CA 1
ATOM 2291 C C . TYR A 1 278 ? -25.751 29.509 21.704 1.00 34.56 278 TYR A C 1
ATOM 2293 O O . TYR A 1 278 ? -26.025 30.442 22.457 1.00 34.56 278 TYR A O 1
ATOM 2301 N N . ARG A 1 279 ? -26.434 29.303 20.576 1.00 34.62 279 ARG A N 1
ATOM 2302 C CA . ARG A 1 279 ? -27.842 29.677 20.483 1.00 34.62 279 ARG A CA 1
ATOM 2303 C C . ARG A 1 279 ? -28.622 28.541 21.110 1.00 34.62 279 ARG A C 1
ATOM 2305 O O . ARG A 1 279 ? -28.717 27.462 20.524 1.00 34.62 279 ARG A O 1
ATOM 2312 N N . ASP A 1 280 ? -29.117 28.807 22.309 1.00 32.06 280 ASP A N 1
ATOM 2313 C CA . ASP A 1 280 ? -30.133 27.999 22.961 1.00 32.06 280 ASP A CA 1
ATOM 2314 C C . ASP A 1 280 ? -31.285 27.769 21.976 1.00 32.06 280 ASP A C 1
ATOM 2316 O O . ASP A 1 280 ? -31.874 28.712 21.443 1.00 32.06 280 ASP A O 1
ATOM 2320 N N . TRP A 1 281 ? -31.554 26.499 21.692 1.00 37.22 281 TRP A N 1
ATOM 2321 C CA . TRP A 1 281 ? -32.799 26.072 21.074 1.00 37.22 281 TRP A CA 1
ATOM 2322 C C . TRP A 1 281 ? -33.742 25.695 22.218 1.00 37.22 281 TRP A C 1
ATOM 2324 O O . TRP A 1 281 ? -33.594 24.620 22.802 1.00 37.22 281 TRP A O 1
ATOM 2334 N N . GLU A 1 282 ? -34.655 26.609 22.558 1.00 36.53 282 GLU A N 1
ATOM 2335 C CA . GLU A 1 282 ? -35.960 26.258 23.145 1.00 36.53 282 GLU A CA 1
ATOM 2336 C C . GLU A 1 282 ? -36.863 25.608 22.087 1.00 36.53 282 GLU A C 1
ATOM 2338 O O . GLU A 1 282 ? -36.808 26.035 20.906 1.00 36.53 282 GLU A O 1
#

Radius of gyration: 21.85 Å; chains: 1; bounding box: 59×48×59 Å

Organism: NCBI:txid1317129